Protein AF-0000000087538680 (afdb_homodimer)

Sequence (334 aa):
MADNNIIFIGMPAVGKSTVGVVIAKRLGYRFVDTDILIQESEGKLLKDIIADVGPDGFLKVEDRVNAQVKAERTVISPGGSVVYCENAMKHYKEIGKVVYLQASFETINSRLKNAKGRGVVLRDGQTLKALYDERVKLFEKYADITVCEDNQKLEDTIESVLDALGEMADNNIIFIGMPAVGKSTVGVVIAKRLGYRFVDTDILIQESEGKLLKDIIADVGPDGFLKVEDRVNAQVKAERTVISPGGSVVYCENAMKHYKEIGKVVYLQASFETINSRLKNAKGRGVVLRDGQTLKALYDERVKLFEKYADITVCEDNQKLEDTIESVLDALGE

Organism: NCBI:txid88431

InterPro domains:
  IPR000623 Shikimate kinase/Threonine synthase-like 1 [MF_00109] (3-166)
  IPR000623 Shikimate kinase/Threonine synthase-like 1 [cd00464] (5-156)
  IPR027417 P-loop containing nucleoside triphosphate hydrolase [G3DSA:3.40.50.300] (1-165)
  IPR027417 P-loop containing nucleoside triphosphate hydrolase [SSF52540] (5-162)
  IPR031322 Shikimate kinase/gluconokinase [PF01202] (13-165)

pLDDT: mean 92.27, std 11.07, range [34.44, 98.88]

Foldseek 3Di:
DLAQEEEEEEAPQLQLVPLQVVLCVVQVAAEDEVQVVLCVVVVHHLVVQCVVQNPVSSLVSLLVRLLPDDGHRYYYYYANCPLVRPSNLVSDVRRHAYEYADEDPVVSVVRVVVVPDPSDDDDVPDDPVNVNVVSVVSSVVSHPHYFYCPPHDSVRSSVVVCVRVVD/DLAQEEEEEEAPQLQLVPLQVVLCVVQVAAEEEVQVVLCVVVVHHLVVQCVVQNPVSSLVSLLVRLLPDDGHRYYYYYQNCPLVRPSNLVSDVRRHAYEYADEDPVVSVVRVVVVPDCSDDDDVPDDPVNVNVVSVVSSVVSHPHYFYCPPHDSVRSSVVVCVRVVD

Nearest PDB structures (foldseek):
  1shk-assembly2_B  TM=9.000E-01  e=4.820E-12  Dickeya chrysanthemi
  1shk-assembly1_A  TM=8.988E-01  e=1.159E-11  Dickeya chrysanthemi
  1u8a-assembly1_A  TM=8.433E-01  e=7.957E-12  Mycobacterium tuberculosis
  1e6c-assembly2_B  TM=8.130E-01  e=4.820E-12  Dickeya chrysanthemi
  2iyr-assembly2_B  TM=8.793E-01  e=2.832E-10  Mycobacterium tuberculosis H37Rv

Structure (mmCIF, N/CA/C/O backbone):
data_AF-0000000087538680-model_v1
#
loop_
_entity.id
_entity.type
_entity.pdbx_description
1 polymer 'Shikimate kinase'
#
loop_
_atom_site.group_PDB
_atom_site.id
_atom_site.type_symbol
_atom_site.label_atom_id
_atom_site.label_alt_id
_atom_site.label_comp_id
_atom_site.label_asym_id
_atom_site.label_entity_id
_atom_site.label_seq_id
_atom_site.pdbx_PDB_ins_code
_atom_site.Cartn_x
_atom_site.Cartn_y
_atom_site.Cartn_z
_atom_site.occupancy
_atom_site.B_iso_or_equiv
_atom_site.auth_seq_id
_atom_site.auth_comp_id
_atom_site.auth_asym_id
_atom_site.auth_atom_id
_atom_site.pdbx_PDB_model_num
ATOM 1 N N . MET A 1 1 ? -21.375 13.727 -8.688 1 34.44 1 MET A N 1
ATOM 2 C CA . MET A 1 1 ? -21.141 13.062 -7.406 1 34.44 1 MET A CA 1
ATOM 3 C C . MET A 1 1 ? -19.688 13.18 -6.988 1 34.44 1 MET A C 1
ATOM 5 O O . MET A 1 1 ? -18.844 12.375 -7.398 1 34.44 1 MET A O 1
ATOM 9 N N . ALA A 1 2 ? -19.078 14.438 -6.977 1 47.81 2 ALA A N 1
ATOM 10 C CA . ALA A 1 2 ? -17.875 15.219 -6.699 1 47.81 2 ALA A CA 1
ATOM 11 C C . ALA A 1 2 ? -17.078 14.602 -5.555 1 47.81 2 ALA A C 1
ATOM 13 O O . ALA A 1 2 ? -15.883 14.883 -5.402 1 47.81 2 ALA A O 1
ATOM 14 N N . ASP A 1 3 ? -17.547 13.633 -4.766 1 66.25 3 ASP A N 1
ATOM 15 C CA . ASP A 1 3 ? -17.188 13.117 -3.447 1 66.25 3 ASP A CA 1
ATOM 16 C C . ASP A 1 3 ? -16.969 11.602 -3.49 1 66.25 3 ASP A C 1
ATOM 18 O O . ASP A 1 3 ? -17.484 10.867 -2.641 1 66.25 3 ASP A O 1
ATOM 22 N N . ASN A 1 4 ? -16.141 11.305 -4.414 1 91.44 4 ASN A N 1
ATOM 23 C CA . ASN A 1 4 ? -16.125 9.852 -4.52 1 91.44 4 ASN A CA 1
ATOM 24 C C . ASN A 1 4 ? -14.734 9.289 -4.238 1 91.44 4 ASN A C 1
ATOM 26 O O . ASN A 1 4 ? -14.383 8.211 -4.734 1 91.44 4 ASN A O 1
ATOM 30 N N . ASN A 1 5 ? -13.93 10.219 -3.584 1 98.44 5 ASN A N 1
ATOM 31 C CA . ASN A 1 5 ? -12.617 9.727 -3.174 1 98.44 5 ASN A CA 1
ATOM 32 C C . ASN A 1 5 ? -12.523 9.57 -1.659 1 98.44 5 ASN A C 1
ATOM 34 O O . ASN A 1 5 ? -13.336 10.133 -0.922 1 98.44 5 ASN A O 1
ATOM 38 N N . ILE A 1 6 ? -11.602 8.758 -1.269 1 98.38 6 ILE A N 1
ATOM 39 C CA . ILE A 1 6 ? -11.305 8.555 0.144 1 98.38 6 ILE A CA 1
ATOM 40 C C . ILE A 1 6 ? -9.867 8.992 0.431 1 98.38 6 ILE A C 1
ATOM 42 O O . ILE A 1 6 ? -8.922 8.484 -0.176 1 98.38 6 ILE A O 1
ATOM 46 N N . ILE A 1 7 ? -9.703 9.961 1.277 1 98.69 7 ILE A N 1
ATOM 47 C CA . ILE A 1 7 ? -8.383 10.469 1.618 1 98.69 7 ILE A CA 1
ATOM 48 C C . ILE A 1 7 ? -8.023 10.07 3.049 1 98.69 7 ILE A C 1
ATOM 50 O O . ILE A 1 7 ? -8.734 10.422 3.994 1 98.69 7 ILE A O 1
ATOM 54 N N . PHE A 1 8 ? -6.953 9.367 3.188 1 98.62 8 PHE A N 1
ATOM 55 C CA . PHE A 1 8 ? -6.508 8.992 4.523 1 98.62 8 PHE A CA 1
ATOM 56 C C . PHE A 1 8 ? -5.516 10.008 5.07 1 98.62 8 PHE A C 1
ATOM 58 O O . PHE A 1 8 ? -4.621 10.461 4.352 1 98.62 8 PHE A O 1
ATOM 65 N N . ILE A 1 9 ? -5.719 10.406 6.281 1 98.75 9 ILE A N 1
ATOM 66 C CA . ILE A 1 9 ? -4.727 11.18 7.016 1 98.75 9 ILE A CA 1
ATOM 67 C C . ILE A 1 9 ? -4.395 10.484 8.336 1 98.75 9 ILE A C 1
ATOM 69 O O . ILE A 1 9 ? -5.18 9.672 8.82 1 98.75 9 ILE A O 1
ATOM 73 N N . GLY A 1 10 ? -3.244 10.719 8.867 1 98 10 GLY A N 1
ATOM 74 C CA . GLY A 1 10 ? -2.738 10.109 10.086 1 98 10 GLY A CA 1
ATOM 75 C C . GLY A 1 10 ? -1.224 10.102 10.172 1 98 10 GLY A C 1
ATOM 76 O O . GLY A 1 10 ? -0.542 10.414 9.188 1 98 10 GLY A O 1
ATOM 77 N N . MET A 1 11 ? -0.763 9.719 11.336 1 95.94 11 MET A N 1
ATOM 78 C CA . MET A 1 11 ? 0.673 9.703 11.602 1 95.94 11 MET A CA 1
ATOM 79 C C . MET A 1 11 ? 1.385 8.719 10.68 1 95.94 11 MET A C 1
ATOM 81 O O . MET A 1 11 ? 0.799 7.715 10.273 1 95.94 11 MET A O 1
ATOM 85 N N . PRO A 1 12 ? 2.697 9.047 10.367 1 91.38 12 PRO A N 1
ATOM 86 C CA . PRO A 1 12 ? 3.49 7.973 9.766 1 91.38 12 PRO A CA 1
ATOM 87 C C . PRO A 1 12 ? 3.439 6.676 10.562 1 91.38 12 PRO A C 1
ATOM 89 O O . PRO A 1 12 ? 3.428 6.707 11.797 1 91.38 12 PRO A O 1
ATOM 92 N N . ALA A 1 13 ? 3.283 5.539 9.883 1 87.75 13 ALA A N 1
ATOM 93 C CA . ALA A 1 13 ? 3.332 4.207 10.477 1 87.75 13 ALA A CA 1
ATOM 94 C C . ALA A 1 13 ? 1.979 3.814 11.062 1 87.75 13 ALA A C 1
ATOM 96 O O . ALA A 1 13 ? 1.84 2.744 11.656 1 87.75 13 ALA A O 1
ATOM 97 N N . VAL A 1 14 ? 0.949 4.641 10.852 1 90.75 14 VAL A N 1
ATOM 98 C CA . VAL A 1 14 ? -0.357 4.297 11.406 1 90.75 14 VAL A CA 1
ATOM 99 C C . VAL A 1 14 ? -1.014 3.217 10.547 1 90.75 14 VAL A C 1
ATOM 101 O O . VAL A 1 14 ? -1.957 2.555 10.992 1 90.75 14 VAL A O 1
ATOM 104 N N . GLY A 1 15 ? -0.609 3.084 9.227 1 87.75 15 GLY A N 1
ATOM 105 C CA . GLY A 1 15 ? -1.148 2.02 8.398 1 87.75 15 GLY A CA 1
ATOM 106 C C . GLY A 1 15 ? -1.915 2.535 7.195 1 87.75 15 GLY A C 1
ATOM 107 O O . GLY A 1 15 ? -2.75 1.824 6.633 1 87.75 15 GLY A O 1
ATOM 108 N N . LYS A 1 16 ? -1.661 3.768 6.707 1 91.19 16 LYS A N 1
ATOM 109 C CA . LYS A 1 16 ? -2.406 4.379 5.609 1 91.19 16 LYS A CA 1
ATOM 110 C C . LYS A 1 16 ? -2.246 3.576 4.324 1 91.19 16 LYS A C 1
ATOM 112 O O . LYS A 1 16 ? -3.223 3.344 3.607 1 91.19 16 LYS A O 1
ATOM 117 N N . SER A 1 17 ? -0.966 3.145 4.016 1 89 17 SER A N 1
ATOM 118 C CA . SER A 1 17 ? -0.727 2.434 2.764 1 89 17 SER A CA 1
ATOM 119 C C . SER A 1 17 ? -1.411 1.07 2.762 1 89 17 SER A C 1
ATOM 121 O O . SER A 1 17 ? -2.074 0.703 1.79 1 89 17 SER A O 1
ATOM 123 N N . THR A 1 18 ? -1.288 0.32 3.857 1 86.94 18 THR A N 1
ATOM 124 C CA . THR A 1 18 ? -1.895 -1.004 3.938 1 86.94 18 THR A CA 1
ATOM 125 C C . THR A 1 18 ? -3.418 -0.905 3.9 1 86.94 18 THR A C 1
ATOM 127 O O . THR A 1 18 ? -4.062 -1.517 3.047 1 86.94 18 THR A O 1
ATOM 130 N N . VAL A 1 19 ? -3.959 -0.116 4.801 1 93.19 19 VAL A N 1
ATOM 131 C CA . VAL A 1 19 ? -5.406 0.06 4.867 1 93.19 19 VAL A CA 1
ATOM 132 C C . VAL A 1 19 ? -5.914 0.631 3.543 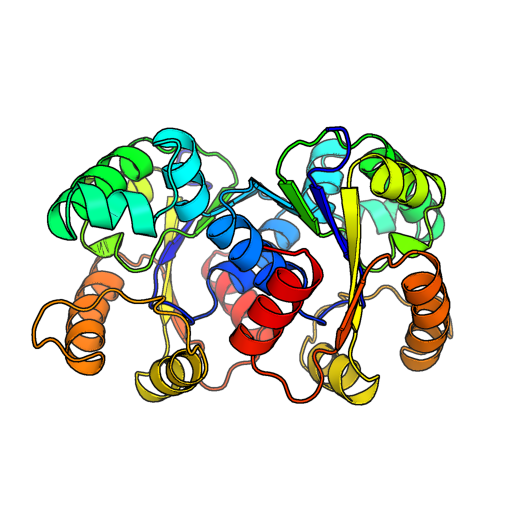1 93.19 19 VAL A C 1
ATOM 134 O O . VAL A 1 19 ? -6.938 0.183 3.02 1 93.19 19 VAL A O 1
ATOM 137 N N . GLY A 1 20 ? -5.168 1.565 3 1 95.56 20 GLY A N 1
ATOM 138 C CA . GLY A 1 20 ? -5.566 2.211 1.76 1 95.56 20 GLY A CA 1
ATOM 139 C C . GLY A 1 20 ? -5.664 1.249 0.591 1 95.56 20 GLY A C 1
ATOM 140 O O . GLY A 1 20 ? -6.652 1.255 -0.145 1 95.56 20 GLY A O 1
ATOM 141 N N . VAL A 1 21 ? -4.695 0.429 0.404 1 94 21 VAL A N 1
ATOM 142 C CA . VAL A 1 21 ? -4.668 -0.517 -0.707 1 94 21 VAL A CA 1
ATOM 143 C C . VAL A 1 21 ? -5.805 -1.525 -0.554 1 94 21 VAL A C 1
ATOM 145 O O . VAL A 1 21 ? -6.516 -1.821 -1.519 1 94 21 VAL A O 1
ATOM 148 N N . VAL A 1 22 ? -6.023 -2.016 0.635 1 92.44 22 VAL A N 1
ATOM 149 C CA . VAL A 1 22 ? -7.051 -3.025 0.874 1 92.44 22 VAL A CA 1
ATOM 150 C C . VAL A 1 22 ? -8.43 -2.42 0.648 1 92.44 22 VAL A C 1
ATOM 152 O O . VAL A 1 22 ? -9.289 -3.037 0.012 1 92.44 22 VAL A O 1
ATOM 155 N N . ILE A 1 23 ? -8.633 -1.207 1.106 1 95.5 23 ILE A N 1
ATOM 156 C CA . ILE A 1 23 ? -9.914 -0.535 0.918 1 95.5 23 ILE A CA 1
ATOM 157 C C . ILE A 1 23 ? -10.156 -0.293 -0.57 1 95.5 23 ILE A C 1
ATOM 159 O O . ILE A 1 23 ? -11.266 -0.492 -1.064 1 95.5 23 ILE A O 1
ATOM 163 N N . ALA A 1 24 ? -9.148 0.181 -1.284 1 96.25 24 ALA A N 1
ATOM 164 C CA . ALA A 1 24 ? -9.266 0.384 -2.727 1 96.25 24 ALA A CA 1
ATOM 165 C C . ALA A 1 24 ? -9.727 -0.894 -3.424 1 96.25 24 ALA A C 1
ATOM 167 O O . ALA A 1 24 ? -10.633 -0.862 -4.258 1 96.25 24 ALA A O 1
ATOM 168 N N . LYS A 1 25 ? -9.195 -1.999 -3.053 1 93.12 25 LYS A N 1
ATOM 169 C CA . LYS A 1 25 ? -9.555 -3.289 -3.635 1 93.12 25 LYS A CA 1
ATOM 170 C C . LYS A 1 25 ? -11 -3.658 -3.312 1 93.12 25 LYS A C 1
ATOM 172 O O . LYS A 1 25 ? -11.75 -4.078 -4.195 1 93.12 25 LYS A O 1
ATOM 177 N N . ARG A 1 26 ? -11.32 -3.477 -2.102 1 92.56 26 ARG A N 1
ATO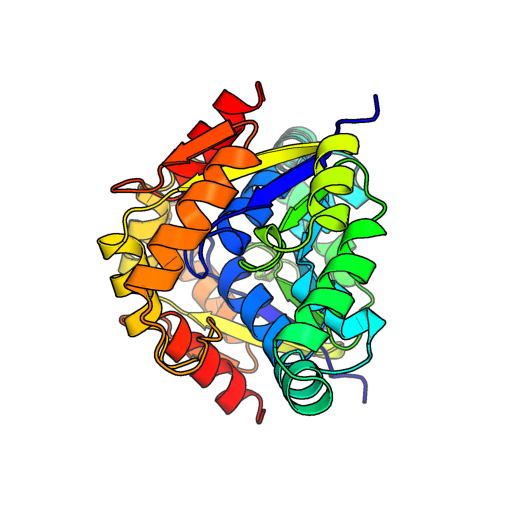M 178 C CA . ARG A 1 26 ? -12.648 -3.855 -1.645 1 92.56 26 ARG A CA 1
ATOM 179 C C . ARG A 1 26 ? -13.727 -3.047 -2.361 1 92.56 26 ARG A C 1
ATOM 181 O O . ARG A 1 26 ? -14.828 -3.543 -2.594 1 92.56 26 ARG A O 1
ATOM 188 N N . LEU A 1 27 ? -13.391 -1.849 -2.705 1 95.38 27 LEU A N 1
ATOM 189 C CA . LEU A 1 27 ? -14.383 -0.946 -3.271 1 95.38 27 LEU A CA 1
ATOM 190 C C . LEU A 1 27 ? -14.266 -0.887 -4.789 1 95.38 27 LEU A C 1
ATOM 192 O O . LEU A 1 27 ? -15.109 -0.285 -5.461 1 95.38 27 LEU A O 1
ATOM 196 N N . GLY A 1 28 ? -13.203 -1.486 -5.277 1 94.5 28 GLY A N 1
ATOM 197 C CA . GLY A 1 28 ? -12.922 -1.34 -6.695 1 94.5 28 GLY A CA 1
ATOM 198 C C . GLY A 1 28 ? -12.422 0.042 -7.066 1 94.5 28 GLY A C 1
ATOM 199 O O . GLY A 1 28 ? -12.766 0.574 -8.125 1 94.5 28 GLY A O 1
ATOM 200 N N . TYR A 1 29 ? -11.734 0.714 -6.172 1 96.88 29 TYR A N 1
ATOM 201 C CA . TYR A 1 29 ? -11.148 2.033 -6.371 1 96.88 29 TYR A CA 1
ATOM 202 C C . TYR A 1 29 ? -9.695 1.921 -6.812 1 96.88 29 TYR A C 1
ATOM 204 O O . TYR A 1 29 ? -9.086 0.855 -6.691 1 96.88 29 TYR A O 1
ATOM 212 N N . ARG A 1 30 ? -9.195 2.965 -7.344 1 96.19 30 ARG A N 1
ATOM 213 C CA . ARG A 1 30 ? -7.758 3.109 -7.531 1 96.19 30 ARG A CA 1
ATOM 214 C C . ARG A 1 30 ? -7.074 3.508 -6.227 1 96.19 30 ARG A C 1
ATOM 216 O O . ARG A 1 30 ? -7.742 3.852 -5.25 1 96.19 30 ARG A O 1
ATOM 223 N N . PHE A 1 31 ? -5.738 3.336 -6.184 1 97.19 31 PHE A N 1
ATOM 224 C CA . PHE A 1 31 ? -4.949 3.736 -5.023 1 97.19 31 PHE A CA 1
ATOM 225 C C . PHE A 1 31 ? -3.809 4.66 -5.438 1 97.19 31 PHE A C 1
ATOM 227 O O . PHE A 1 31 ? -3.092 4.375 -6.398 1 97.19 31 PHE A O 1
ATOM 234 N N . VAL A 1 32 ? -3.658 5.766 -4.66 1 96.69 32 VAL A N 1
ATOM 235 C CA . VAL A 1 32 ? -2.578 6.707 -4.938 1 96.69 32 VAL A CA 1
ATOM 236 C C . VAL A 1 32 ? -1.859 7.062 -3.637 1 96.69 32 VAL A C 1
ATOM 238 O O . VAL A 1 32 ? -2.492 7.48 -2.664 1 96.69 32 VAL A O 1
ATOM 241 N N . ASP A 1 33 ? -0.596 6.82 -3.613 1 97.06 33 ASP A N 1
ATOM 242 C CA . ASP A 1 33 ? 0.284 7.395 -2.602 1 97.06 33 ASP A CA 1
ATOM 243 C C . ASP A 1 33 ? 0.875 8.719 -3.074 1 97.06 33 ASP A C 1
ATOM 245 O O . ASP A 1 33 ? 1.634 8.758 -4.043 1 97.06 33 ASP A O 1
ATOM 249 N N . THR A 1 34 ? 0.653 9.766 -2.383 1 97.44 34 THR A N 1
ATOM 250 C CA . THR A 1 34 ? 1.009 11.062 -2.951 1 97.44 34 THR A CA 1
ATOM 251 C C . THR A 1 34 ? 2.498 11.344 -2.768 1 97.44 34 THR A C 1
ATOM 253 O O . THR A 1 34 ? 3.049 12.234 -3.412 1 97.44 34 THR A O 1
ATOM 256 N N . ASP A 1 35 ? 3.199 10.625 -1.805 1 96.56 35 ASP A N 1
ATOM 257 C CA . ASP A 1 35 ? 4.656 10.742 -1.784 1 96.56 35 ASP A CA 1
ATOM 258 C C . ASP A 1 35 ? 5.258 10.328 -3.127 1 96.56 35 ASP A C 1
ATOM 260 O O . ASP A 1 35 ? 6.199 10.961 -3.609 1 96.56 35 ASP A O 1
ATOM 264 N N . ILE A 1 36 ? 4.676 9.305 -3.711 1 95.62 36 ILE A N 1
ATOM 265 C CA . ILE A 1 36 ? 5.121 8.844 -5.02 1 95.62 36 ILE A CA 1
ATOM 266 C C . ILE A 1 36 ? 4.773 9.883 -6.082 1 95.62 36 ILE A C 1
ATOM 268 O O . ILE A 1 36 ? 5.586 10.18 -6.965 1 95.62 36 ILE A O 1
ATOM 272 N N . LEU A 1 37 ? 3.594 10.461 -5.973 1 96.69 37 LEU A N 1
ATOM 273 C CA . LEU A 1 37 ? 3.168 11.492 -6.914 1 96.69 37 LEU A CA 1
ATOM 274 C C . LEU A 1 37 ? 4.102 12.703 -6.855 1 96.69 37 LEU A C 1
ATOM 276 O O . LEU A 1 37 ? 4.461 13.258 -7.895 1 96.69 37 LEU A O 1
ATOM 280 N N . ILE A 1 38 ? 4.48 13.07 -5.672 1 97.94 38 ILE A N 1
ATOM 281 C CA . ILE A 1 38 ? 5.379 14.203 -5.48 1 97.94 38 ILE A CA 1
ATOM 282 C C . ILE A 1 38 ? 6.727 13.906 -6.133 1 97.94 38 ILE A C 1
ATOM 284 O O . ILE A 1 38 ? 7.277 14.742 -6.848 1 97.94 38 ILE A O 1
ATOM 288 N N . GLN A 1 39 ? 7.223 12.75 -5.926 1 97.31 39 GLN A N 1
ATOM 289 C CA . GLN A 1 39 ? 8.508 12.359 -6.5 1 97.31 39 GLN A CA 1
ATOM 290 C C . GLN A 1 39 ? 8.445 12.336 -8.023 1 97.31 39 GLN A C 1
ATOM 292 O O . GLN A 1 39 ? 9.383 12.781 -8.695 1 97.31 39 GLN A O 1
ATOM 297 N N . GLU A 1 40 ? 7.355 11.867 -8.531 1 95.56 40 GLU A N 1
ATOM 298 C CA . GLU A 1 40 ? 7.156 11.867 -9.977 1 95.56 40 GLU A CA 1
ATOM 299 C C . GLU A 1 40 ? 7.105 13.297 -10.523 1 95.56 40 GLU A C 1
ATOM 301 O O . GLU A 1 40 ? 7.723 13.586 -11.555 1 95.56 40 GLU A O 1
ATOM 306 N N . SER A 1 41 ? 6.414 14.117 -9.844 1 96.25 41 SER A N 1
ATOM 307 C CA . SER A 1 41 ? 6.227 15.5 -10.273 1 96.25 41 SER A CA 1
ATOM 308 C C . SER A 1 41 ? 7.543 16.266 -10.234 1 96.25 41 SER A C 1
ATOM 310 O O . SER A 1 41 ? 7.832 17.047 -11.141 1 96.25 41 SER A O 1
ATOM 312 N N . GLU A 1 42 ? 8.312 16.031 -9.188 1 97.06 42 GLU A N 1
ATOM 313 C CA . GLU A 1 42 ? 9.539 16.797 -8.977 1 97.06 42 GLU A CA 1
ATOM 314 C C . GLU A 1 42 ? 10.734 16.125 -9.641 1 97.06 42 GLU A C 1
ATOM 316 O O . GLU A 1 42 ? 11.781 16.734 -9.812 1 97.06 42 GLU A O 1
ATOM 321 N N . GLY A 1 43 ? 10.594 14.836 -9.992 1 96.75 43 GLY A N 1
ATOM 322 C CA . GLY A 1 43 ? 11.688 14.078 -10.578 1 96.75 43 GLY A CA 1
ATOM 323 C C . GLY A 1 43 ? 12.812 13.812 -9.594 1 96.75 43 GLY A C 1
ATOM 324 O O . GLY A 1 43 ? 13.977 13.719 -9.992 1 96.75 43 GLY A O 1
ATOM 325 N N . LYS A 1 44 ? 12.516 13.836 -8.305 1 96.94 44 LYS A N 1
ATOM 326 C CA . LYS A 1 44 ? 13.484 13.633 -7.23 1 96.94 44 LYS A CA 1
ATOM 327 C C . LYS A 1 44 ? 12.875 12.82 -6.094 1 96.94 44 LYS A C 1
ATOM 329 O O . LYS A 1 44 ? 11.656 12.812 -5.91 1 96.94 44 LYS A O 1
ATOM 334 N N . LEU A 1 45 ? 13.75 12.188 -5.348 1 96 45 LEU A N 1
ATOM 335 C CA . LEU A 1 45 ? 13.312 11.523 -4.121 1 96 45 LEU A CA 1
ATOM 336 C C . LEU A 1 45 ? 12.945 12.555 -3.053 1 96 45 LEU A C 1
ATOM 338 O O . LEU A 1 45 ? 13.461 13.672 -3.059 1 96 45 LEU A O 1
ATOM 342 N N . LEU A 1 46 ? 12.078 12.117 -2.129 1 94.44 46 LEU A N 1
ATOM 343 C CA . LEU A 1 46 ? 11.641 13.023 -1.076 1 94.44 46 LEU A CA 1
ATOM 344 C C . LEU A 1 46 ? 12.828 13.578 -0.303 1 94.44 46 LEU A C 1
ATOM 346 O O . LEU A 1 46 ? 12.898 14.781 -0.032 1 94.44 46 LEU A O 1
ATOM 350 N N . LYS A 1 47 ? 13.758 12.727 0.053 1 92.31 47 LYS A N 1
ATOM 351 C CA . LYS A 1 47 ? 14.93 13.156 0.812 1 92.31 47 LYS A CA 1
ATOM 352 C C . LYS A 1 47 ? 15.719 14.211 0.05 1 92.31 47 LYS A C 1
ATOM 354 O O . LYS A 1 47 ? 16.25 15.148 0.649 1 92.31 47 LYS A O 1
ATOM 359 N N . ASP A 1 48 ? 15.773 14.062 -1.252 1 96.5 48 ASP A N 1
ATOM 360 C CA . ASP A 1 48 ? 16.516 15.016 -2.08 1 96.5 48 ASP A CA 1
ATOM 361 C C . ASP A 1 48 ? 15.75 16.328 -2.211 1 96.5 48 ASP A C 1
ATOM 363 O O . ASP A 1 48 ? 16.359 17.406 -2.223 1 96.5 48 ASP A O 1
ATOM 367 N N . ILE A 1 49 ? 14.438 16.219 -2.307 1 96.25 49 ILE A N 1
ATOM 368 C CA . ILE A 1 49 ? 13.609 17.422 -2.354 1 96.25 49 ILE A CA 1
ATOM 369 C C . ILE A 1 49 ? 13.789 18.219 -1.065 1 96.25 49 ILE A C 1
ATOM 371 O O . ILE A 1 49 ? 14.031 19.438 -1.107 1 96.25 49 ILE A O 1
ATOM 375 N N . ILE A 1 50 ? 13.773 17.562 0.057 1 93.94 50 ILE A N 1
ATOM 376 C CA . ILE A 1 50 ? 13.891 18.234 1.354 1 93.94 50 ILE A CA 1
ATOM 377 C C . ILE A 1 50 ? 15.297 18.812 1.514 1 93.94 50 ILE A C 1
ATOM 379 O O . ILE A 1 50 ? 15.461 19.906 2.047 1 93.94 50 ILE A O 1
ATOM 383 N N . ALA A 1 51 ? 16.266 18.062 1.065 1 94.56 51 ALA A N 1
ATOM 384 C CA . ALA A 1 51 ? 17.641 18.547 1.119 1 94.56 51 ALA A CA 1
ATOM 385 C C . ALA A 1 51 ? 17.797 19.844 0.312 1 94.56 51 ALA A C 1
ATOM 387 O O . ALA A 1 51 ? 18.531 20.75 0.717 1 94.56 51 ALA A O 1
ATOM 388 N N . ASP A 1 52 ? 17.078 19.922 -0.776 1 96.69 52 ASP A N 1
ATOM 389 C CA . ASP A 1 52 ? 17.203 21.047 -1.703 1 96.69 52 ASP A CA 1
ATOM 390 C C . ASP A 1 52 ? 16.469 22.281 -1.18 1 96.69 52 ASP A C 1
ATOM 392 O O . ASP A 1 52 ? 17 23.391 -1.252 1 96.69 52 ASP A O 1
ATOM 396 N N . VAL A 1 53 ? 15.273 22.109 -0.553 1 96.44 53 VAL A N 1
ATOM 397 C CA . VAL A 1 53 ? 14.43 23.281 -0.311 1 96.44 53 VAL A CA 1
ATOM 398 C C . VAL A 1 53 ? 14.109 23.391 1.179 1 96.44 53 VAL A C 1
ATOM 400 O O . VAL A 1 53 ? 13.461 24.344 1.613 1 96.44 53 VAL A O 1
ATOM 403 N N . GLY A 1 54 ? 14.547 22.453 1.948 1 93.31 54 GLY A N 1
ATOM 404 C CA . GLY A 1 54 ? 14.273 22.438 3.377 1 93.31 54 GLY A CA 1
ATOM 405 C C . GLY A 1 54 ? 12.867 21.969 3.713 1 93.31 54 GLY A C 1
ATOM 406 O O . GLY A 1 54 ? 12.039 21.781 2.818 1 93.31 54 GLY A O 1
ATOM 407 N N . PRO A 1 55 ? 12.562 21.828 5.035 1 92.5 55 PRO A N 1
ATOM 408 C CA . PRO A 1 55 ? 11.258 21.344 5.477 1 92.5 55 PRO A CA 1
ATOM 409 C C . PRO A 1 55 ? 10.117 22.266 5.062 1 92.5 55 PRO A C 1
ATOM 411 O O . PRO A 1 55 ? 9.062 21.797 4.617 1 92.5 55 PRO A O 1
ATOM 414 N N . ASP A 1 56 ? 10.344 23.547 5.203 1 94 56 ASP A N 1
ATOM 415 C CA . ASP A 1 56 ? 9.305 24.5 4.836 1 94 56 ASP A CA 1
ATOM 416 C C . ASP A 1 56 ? 9.07 24.5 3.326 1 94 56 ASP A C 1
ATOM 418 O O . ASP A 1 56 ? 7.938 24.609 2.867 1 94 56 ASP A O 1
ATOM 422 N N . GLY A 1 57 ? 10.164 24.453 2.6 1 96.81 57 GLY A N 1
ATOM 423 C CA . GLY A 1 57 ? 10.055 24.344 1.154 1 96.81 57 GLY A CA 1
ATOM 424 C C . GLY A 1 57 ? 9.328 23.078 0.709 1 96.81 57 GLY A C 1
ATOM 425 O O . GLY A 1 57 ? 8.539 23.109 -0.24 1 96.81 57 GLY A O 1
ATOM 426 N N . PHE A 1 58 ? 9.562 22.062 1.375 1 96.88 58 PHE A N 1
ATOM 427 C CA . PHE A 1 58 ? 8.883 20.812 1.062 1 96.88 58 PHE A CA 1
ATOM 428 C C . PHE A 1 58 ? 7.379 20.953 1.248 1 96.88 58 PHE A C 1
ATOM 430 O O . PHE A 1 58 ? 6.598 20.438 0.447 1 96.88 58 PHE A O 1
ATOM 437 N N . LEU A 1 59 ? 6.977 21.625 2.293 1 97.56 59 LEU A N 1
ATOM 438 C CA . LEU A 1 59 ? 5.551 21.828 2.537 1 97.56 59 LEU A CA 1
ATOM 439 C C . LEU A 1 59 ? 4.898 22.578 1.382 1 97.56 59 LEU A C 1
ATOM 441 O O . LEU A 1 59 ? 3.738 22.312 1.045 1 97.56 59 LEU A O 1
ATOM 445 N N . LYS A 1 60 ? 5.605 23.453 0.799 1 98.31 60 LYS A N 1
ATOM 446 C CA . LYS A 1 60 ? 5.082 24.188 -0.354 1 98.31 60 LYS A CA 1
ATOM 447 C C . LYS A 1 60 ? 4.891 23.25 -1.55 1 98.31 60 LYS A C 1
ATOM 449 O O . LYS A 1 60 ? 3.877 23.328 -2.244 1 98.31 60 LYS A O 1
ATOM 454 N N . VAL A 1 61 ? 5.867 22.391 -1.761 1 98.12 61 VAL A N 1
ATOM 455 C CA . VAL A 1 61 ? 5.785 21.406 -2.84 1 98.12 61 VAL A CA 1
ATOM 456 C C . VAL A 1 61 ? 4.633 20.438 -2.576 1 98.12 61 VAL A C 1
ATOM 458 O O . VAL A 1 61 ? 3.816 20.188 -3.463 1 98.12 61 VAL A O 1
ATOM 461 N N . GLU A 1 62 ? 4.559 19.938 -1.346 1 98.31 62 GLU A N 1
ATOM 462 C CA . GLU A 1 62 ? 3.512 19.016 -0.938 1 98.31 62 GLU A CA 1
ATOM 463 C C . GLU A 1 62 ? 2.127 19.625 -1.105 1 98.31 62 GLU A C 1
ATOM 465 O O . GLU A 1 62 ? 1.209 18.984 -1.614 1 98.31 62 GLU A O 1
ATOM 470 N N . ASP A 1 63 ? 2.025 20.891 -0.706 1 98.75 63 ASP A N 1
ATOM 471 C CA . ASP A 1 63 ? 0.756 21.594 -0.839 1 98.75 63 ASP A CA 1
ATOM 472 C C . ASP A 1 63 ? 0.363 21.75 -2.307 1 98.75 63 ASP A C 1
ATOM 474 O O . ASP A 1 63 ? -0.772 21.438 -2.684 1 98.75 63 ASP A O 1
ATOM 478 N N . ARG A 1 64 ? 1.281 22.094 -3.113 1 98.69 64 ARG A N 1
ATOM 479 C CA . ARG A 1 64 ? 1.032 22.312 -4.535 1 98.69 64 ARG A CA 1
ATOM 480 C C . ARG A 1 64 ? 0.593 21.031 -5.223 1 98.69 64 ARG A C 1
ATOM 482 O O . ARG A 1 64 ? -0.443 21 -5.887 1 98.69 64 ARG A O 1
ATOM 489 N N . VAL A 1 65 ? 1.341 19.984 -5.059 1 98.56 65 VAL A N 1
ATOM 490 C CA . VAL A 1 65 ? 1.08 18.734 -5.762 1 98.56 65 VAL A CA 1
ATOM 491 C C . VAL A 1 65 ? -0.24 18.125 -5.277 1 98.56 65 VAL A C 1
ATOM 493 O O . VAL A 1 65 ? -1.086 17.75 -6.09 1 98.56 65 VAL A O 1
ATOM 496 N N . ASN A 1 66 ? -0.475 18.109 -3.982 1 98.75 66 ASN A N 1
ATOM 497 C CA . ASN A 1 66 ? -1.691 17.516 -3.428 1 98.75 66 ASN A CA 1
ATOM 498 C C . ASN A 1 66 ? -2.926 18.344 -3.791 1 98.75 66 ASN A C 1
ATOM 500 O O . ASN A 1 66 ? -4 17.781 -4.023 1 98.75 66 ASN A O 1
ATOM 504 N N . ALA A 1 67 ? -2.77 19.656 -3.883 1 98.75 67 ALA A N 1
ATOM 505 C CA . ALA A 1 67 ? -3.895 20.531 -4.199 1 98.75 67 ALA A CA 1
ATOM 506 C C . ALA A 1 67 ? -4.328 20.359 -5.652 1 98.75 67 ALA A C 1
ATOM 508 O O . ALA A 1 67 ? -5.414 20.812 -6.039 1 98.75 67 ALA A O 1
ATOM 509 N N . GLN A 1 68 ? -3.529 19.688 -6.41 1 98 68 GLN A N 1
ATOM 510 C CA . GLN A 1 68 ? -3.805 19.562 -7.836 1 98 68 GLN A CA 1
ATOM 511 C C . GLN A 1 68 ? -4.215 18.141 -8.203 1 98 68 GLN A C 1
ATOM 513 O O . GLN A 1 68 ? -4.434 17.828 -9.375 1 98 68 GLN A O 1
ATOM 518 N N . VAL A 1 69 ? -4.332 17.312 -7.219 1 97.69 69 VAL A N 1
ATOM 519 C CA . VAL A 1 69 ? -4.668 15.922 -7.484 1 97.69 69 VAL A CA 1
ATOM 520 C C . VAL A 1 69 ? -6.055 15.836 -8.117 1 97.69 69 VAL A C 1
ATOM 522 O O . VAL A 1 69 ? -7.027 16.375 -7.574 1 97.69 69 VAL A O 1
ATOM 525 N N . LYS A 1 70 ? -6.109 15.281 -9.281 1 96.88 70 LYS A N 1
ATOM 526 C CA . LYS A 1 70 ? -7.375 14.922 -9.914 1 96.88 70 LYS A CA 1
ATOM 527 C C . LYS A 1 70 ? -7.633 13.422 -9.805 1 96.88 70 LYS A C 1
ATOM 529 O O . LYS A 1 70 ? -6.824 12.609 -10.258 1 96.88 70 LYS A O 1
ATOM 534 N N . ALA A 1 71 ? -8.727 13.109 -9.141 1 96.44 71 ALA A N 1
ATOM 535 C CA . ALA A 1 71 ? -9 11.695 -8.898 1 96.44 71 ALA A CA 1
ATOM 536 C C . ALA A 1 71 ? -10.5 11.43 -8.812 1 96.44 71 ALA A C 1
ATOM 538 O O . ALA A 1 71 ? -11.273 12.32 -8.445 1 96.44 71 ALA A O 1
ATOM 539 N N . GLU A 1 72 ? -10.859 10.258 -9.273 1 96.62 72 GLU A N 1
ATOM 540 C CA . GLU A 1 72 ? -12.195 9.703 -9.125 1 96.62 72 GLU A CA 1
ATOM 541 C C . GLU A 1 72 ? -12.141 8.258 -8.641 1 96.62 72 GLU A C 1
ATOM 543 O O . GLU A 1 72 ? -11.312 7.473 -9.102 1 96.62 72 GLU A O 1
ATOM 548 N N . ARG A 1 73 ? -13.016 7.918 -7.734 1 96.88 73 ARG A N 1
ATOM 549 C CA . ARG A 1 73 ? -13.047 6.562 -7.199 1 96.88 73 ARG A CA 1
ATOM 550 C C . ARG A 1 73 ? -11.641 6.074 -6.867 1 96.88 73 ARG A C 1
ATOM 552 O O . ARG A 1 73 ? -11.219 5.016 -7.332 1 96.88 73 ARG A O 1
ATOM 559 N N . THR A 1 74 ? -11 6.926 -6.016 1 98 74 THR A N 1
ATOM 560 C CA . THR A 1 74 ? -9.602 6.684 -5.676 1 98 74 THR A CA 1
ATOM 561 C C . THR A 1 74 ? -9.383 6.801 -4.172 1 98 74 THR A C 1
ATOM 563 O O . THR A 1 74 ? -9.922 7.703 -3.527 1 98 74 THR A O 1
ATOM 566 N N . VAL A 1 75 ? -8.664 5.828 -3.604 1 98.19 75 VAL A N 1
ATOM 567 C CA . VAL A 1 75 ? -8.133 5.973 -2.252 1 98.19 75 VAL A CA 1
ATOM 568 C C . VAL A 1 75 ? -6.781 6.684 -2.301 1 98.19 75 VAL A C 1
ATOM 570 O O . VAL A 1 75 ? -5.859 6.23 -2.979 1 98.19 75 VAL A O 1
ATOM 573 N N . ILE A 1 76 ? -6.734 7.828 -1.648 1 98.31 76 ILE A N 1
ATOM 574 C CA . ILE A 1 76 ? -5.551 8.68 -1.663 1 98.31 76 ILE A CA 1
ATOM 575 C C . ILE A 1 76 ? -4.887 8.664 -0.288 1 98.31 76 ILE A C 1
ATOM 577 O O . ILE A 1 76 ? -5.551 8.875 0.73 1 98.31 76 ILE A O 1
ATOM 581 N N . SER A 1 77 ? -3.596 8.336 -0.264 1 97.75 77 SER A N 1
ATOM 582 C CA . SER A 1 77 ? -2.809 8.281 0.964 1 97.75 77 SER A CA 1
ATOM 583 C C . SER A 1 77 ? -1.65 9.273 0.928 1 97.75 77 SER A C 1
ATOM 585 O O . SER A 1 77 ? -0.545 8.93 0.504 1 97.75 77 SER A O 1
ATOM 587 N N . PRO A 1 78 ? -1.852 10.5 1.407 1 97.81 78 PRO A N 1
ATOM 588 C CA . PRO A 1 78 ? -0.762 11.477 1.473 1 97.81 78 PRO A CA 1
ATOM 589 C C . PRO A 1 78 ? 0.169 11.242 2.66 1 97.81 78 PRO A C 1
ATOM 591 O O . PRO A 1 78 ? -0.118 10.406 3.52 1 97.81 78 PRO A O 1
ATOM 594 N N . GLY A 1 79 ? 1.279 11.969 2.645 1 95.62 79 GLY A N 1
ATOM 595 C CA . GLY A 1 79 ? 2.176 11.93 3.789 1 95.62 79 GLY A CA 1
ATOM 596 C C . GLY A 1 79 ? 1.566 12.523 5.043 1 95.62 79 GLY A C 1
ATOM 597 O O . GLY A 1 79 ? 0.562 13.234 4.977 1 95.62 79 GLY A O 1
ATOM 598 N N . GLY A 1 80 ? 2.195 12.219 6.145 1 95.19 80 GLY A N 1
ATOM 599 C CA . GLY A 1 80 ? 1.684 12.688 7.422 1 95.19 80 GLY A CA 1
ATOM 600 C C . GLY A 1 80 ? 1.668 14.203 7.543 1 95.19 80 GLY A C 1
ATOM 601 O O . GLY A 1 80 ? 0.899 14.758 8.328 1 95.19 80 GLY A O 1
ATOM 602 N N . SER A 1 81 ? 2.432 14.914 6.797 1 96.88 81 SER A N 1
ATOM 603 C CA . SER A 1 81 ? 2.586 16.359 6.926 1 96.88 81 SER A CA 1
ATOM 604 C C . SER A 1 81 ? 1.552 17.109 6.086 1 96.88 81 SER A C 1
ATOM 606 O O . SER A 1 81 ? 1.485 18.328 6.121 1 96.88 81 SER A O 1
ATOM 608 N N . VAL A 1 82 ? 0.664 16.375 5.363 1 98.19 82 VAL A N 1
ATOM 609 C CA . VAL A 1 82 ? -0.277 17 4.441 1 98.19 82 VAL A CA 1
ATOM 610 C C . VAL A 1 82 ? -1.231 17.906 5.211 1 98.19 82 VAL A C 1
ATOM 612 O O . VAL A 1 82 ? -1.757 18.875 4.664 1 98.19 82 VAL A O 1
ATOM 615 N N . VAL A 1 83 ? -1.364 17.625 6.48 1 98.56 83 VAL A N 1
ATOM 616 C CA . VAL A 1 83 ? -2.338 18.359 7.289 1 98.56 83 VAL A CA 1
ATOM 617 C C . VAL A 1 83 ? -1.843 19.781 7.539 1 98.56 83 VAL A C 1
ATOM 619 O O . VAL A 1 83 ? -2.611 20.641 7.969 1 98.56 83 VAL A O 1
ATOM 622 N N . TYR A 1 84 ? -0.59 20.062 7.246 1 98.19 84 TYR A N 1
ATOM 623 C CA . TYR A 1 84 ? -0.08 21.422 7.316 1 98.19 84 TYR A CA 1
ATOM 624 C C . TYR A 1 84 ? -0.406 22.203 6.043 1 98.19 84 TYR A C 1
ATOM 626 O O . TYR A 1 84 ? -0.22 23.422 5.98 1 98.19 84 TYR A O 1
ATOM 634 N N . CYS A 1 85 ? -0.82 21.547 5.031 1 98.62 85 CYS A N 1
ATOM 635 C CA . CYS A 1 85 ? -1.038 22.109 3.703 1 98.62 85 CYS A CA 1
ATOM 636 C C . CYS A 1 85 ? -2.496 22.516 3.516 1 98.62 85 CYS A C 1
ATOM 638 O O . CYS A 1 85 ? -3.318 21.703 3.084 1 98.62 85 CYS A O 1
ATOM 640 N N . GLU A 1 86 ? -2.748 23.703 3.715 1 98.56 86 GLU A N 1
ATOM 641 C CA . GLU A 1 86 ? -4.125 24.188 3.762 1 98.56 86 GLU A CA 1
ATOM 642 C C . GLU A 1 86 ? -4.816 24.016 2.41 1 98.56 86 GLU A C 1
ATOM 644 O O . GLU A 1 86 ? -5.973 23.594 2.346 1 98.56 86 GLU A O 1
ATOM 649 N N . ASN A 1 87 ? -4.191 24.359 1.335 1 98.81 87 ASN A N 1
ATOM 650 C CA . ASN A 1 87 ? -4.801 24.219 0.017 1 98.81 87 ASN A CA 1
ATOM 651 C C . ASN A 1 87 ? -5.078 22.75 -0.317 1 98.81 87 ASN A C 1
ATOM 653 O O . ASN A 1 87 ? -6.129 22.422 -0.872 1 98.81 87 ASN A O 1
ATOM 657 N N . ALA A 1 88 ? -4.105 21.953 0.028 1 98.81 88 ALA A N 1
ATOM 658 C CA . ALA A 1 88 ? -4.277 20.531 -0.203 1 98.81 88 ALA A CA 1
ATOM 659 C C . ALA A 1 88 ? -5.484 19.984 0.56 1 98.81 88 ALA A C 1
ATOM 661 O O . ALA A 1 88 ? -6.312 19.266 -0.005 1 98.81 88 ALA A O 1
ATOM 662 N N . MET A 1 89 ? -5.555 20.344 1.82 1 98.88 89 MET A N 1
ATOM 663 C CA . MET A 1 89 ? -6.637 19.828 2.65 1 98.88 89 MET A CA 1
ATOM 664 C C . MET A 1 89 ? -7.984 20.359 2.18 1 98.88 89 MET A C 1
ATOM 666 O O . MET A 1 89 ? -8.984 19.625 2.193 1 98.88 89 MET A O 1
ATOM 670 N N . LYS A 1 90 ? -8.039 21.609 1.773 1 98.56 90 LYS A N 1
ATOM 671 C CA . LYS A 1 90 ? -9.266 22.156 1.193 1 98.56 90 LYS A CA 1
ATOM 672 C C . LYS A 1 90 ? -9.672 21.391 -0.054 1 98.56 90 LYS A C 1
ATOM 674 O O . LYS A 1 90 ? -10.844 21.016 -0.208 1 98.56 90 LYS A O 1
ATOM 679 N N . HIS A 1 91 ? -8.789 21.125 -0.95 1 98.62 91 HIS A N 1
ATOM 680 C CA . HIS A 1 91 ? -9.039 20.375 -2.176 1 98.62 91 HIS A CA 1
ATOM 681 C C . HIS A 1 91 ? -9.547 18.969 -1.869 1 98.62 91 HIS A C 1
ATOM 683 O O . HIS A 1 91 ? -10.531 18.516 -2.461 1 98.62 91 HIS A O 1
ATOM 689 N N . TYR A 1 92 ? -8.875 18.312 -0.878 1 98.5 92 TYR A N 1
ATOM 690 C CA . TYR A 1 92 ? -9.25 16.953 -0.524 1 98.5 92 TYR A CA 1
ATOM 691 C C . TYR A 1 92 ? -10.672 16.906 0.04 1 98.5 92 TYR A C 1
ATOM 693 O O . TYR A 1 92 ? -11.43 15.984 -0.254 1 98.5 92 TYR A O 1
ATOM 701 N N . LYS A 1 93 ? -11.016 17.875 0.762 1 97.94 93 LYS A N 1
ATOM 702 C CA . LYS A 1 93 ? -12.375 17.953 1.294 1 97.94 93 LYS A CA 1
ATOM 703 C C . LYS A 1 93 ? -13.398 18.156 0.178 1 97.94 93 LYS A C 1
ATOM 705 O O . LYS A 1 93 ? -14.555 17.75 0.301 1 97.94 93 LYS A O 1
ATOM 710 N N . GLU A 1 94 ? -12.961 18.781 -0.831 1 97.62 94 GLU A N 1
ATOM 711 C CA . GLU A 1 94 ? -13.844 19.031 -1.966 1 97.62 94 GLU A CA 1
ATOM 712 C C . GLU A 1 94 ? -14.055 17.766 -2.795 1 97.62 94 GLU A C 1
ATOM 714 O O . GLU A 1 94 ? -15.141 17.547 -3.326 1 97.62 94 GLU A O 1
ATOM 719 N N . ILE A 1 95 ? -13.07 16.969 -2.865 1 97.62 95 ILE A N 1
ATOM 720 C CA . ILE A 1 95 ? -13.164 15.922 -3.871 1 97.62 95 ILE A CA 1
ATOM 721 C C . ILE A 1 95 ? -13.445 14.578 -3.195 1 97.62 95 ILE A C 1
ATOM 723 O O . ILE A 1 95 ? -13.594 13.555 -3.867 1 97.62 95 ILE A O 1
ATOM 727 N N . GLY A 1 96 ? -13.484 14.547 -1.816 1 97.94 96 GLY A N 1
ATOM 728 C CA . GLY A 1 96 ? -13.727 13.258 -1.192 1 97.94 96 GLY A CA 1
ATOM 729 C C . GLY A 1 96 ? -13.93 13.344 0.308 1 97.94 96 GLY A C 1
ATOM 730 O O . GLY A 1 96 ? -14.141 14.438 0.846 1 97.94 96 GLY A O 1
ATOM 731 N N . LYS A 1 97 ? -14 12.164 0.965 1 98.19 97 LYS A N 1
ATOM 732 C CA . LYS A 1 97 ? -14.102 12.039 2.416 1 98.19 97 LYS A CA 1
ATOM 733 C C . LYS A 1 97 ? -12.727 11.852 3.051 1 98.19 97 LYS A C 1
ATOM 735 O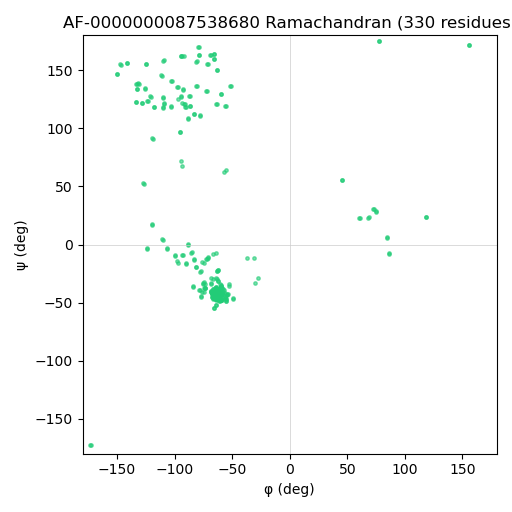 O . LYS A 1 97 ? -11.961 10.977 2.645 1 98.19 97 LYS A O 1
ATOM 740 N N . VAL A 1 98 ? -12.469 12.68 3.992 1 98.62 98 VAL A N 1
ATOM 741 C CA . VAL A 1 98 ? -11.195 12.594 4.703 1 98.62 98 VAL A CA 1
ATOM 742 C C . VAL A 1 98 ? -11.344 11.68 5.918 1 98.62 98 VAL A C 1
ATOM 744 O O . VAL A 1 98 ? -12.148 11.953 6.812 1 98.62 98 VAL A O 1
ATOM 747 N N . VAL A 1 99 ? -10.578 10.594 5.93 1 98.62 99 VAL A N 1
ATOM 748 C CA . VAL A 1 99 ? -10.617 9.602 6.996 1 98.62 99 VAL A CA 1
ATOM 749 C C . VAL A 1 99 ? -9.328 9.664 7.812 1 98.62 99 VAL A C 1
ATOM 751 O O . VAL A 1 99 ? -8.242 9.414 7.293 1 98.62 99 VAL A O 1
ATOM 754 N N . TYR A 1 100 ? -9.461 9.969 9.047 1 98.88 100 TYR A N 1
ATOM 755 C CA . TYR A 1 100 ? -8.352 9.977 9.992 1 98.88 100 TYR A CA 1
ATOM 756 C C . TYR A 1 100 ? -8.164 8.602 10.625 1 98.88 100 TYR A C 1
ATOM 758 O O . TYR A 1 100 ? -9.023 8.133 11.367 1 98.88 100 TYR A O 1
ATOM 766 N N . LEU A 1 101 ? -7.086 7.898 10.242 1 98.19 101 LEU A N 1
ATOM 767 C CA . LEU A 1 101 ? -6.664 6.719 10.984 1 98.19 101 LEU A CA 1
ATOM 768 C C . LEU A 1 101 ? -5.93 7.113 12.266 1 98.19 101 LEU A C 1
ATOM 770 O O . LEU A 1 101 ? -4.805 7.613 12.203 1 98.19 101 LEU A O 1
ATOM 774 N N . GLN A 1 102 ? -6.555 6.859 13.305 1 98.19 102 GLN A N 1
ATOM 775 C CA . GLN A 1 102 ? -6.066 7.328 14.594 1 98.19 102 GLN A CA 1
ATOM 776 C C . GLN A 1 102 ? -5.402 6.195 15.375 1 98.19 102 GLN A C 1
ATOM 778 O O . GLN A 1 102 ? -5.883 5.062 15.367 1 98.19 102 GLN A O 1
ATOM 783 N N . ALA A 1 103 ? -4.324 6.473 16.047 1 97.19 103 ALA A N 1
ATOM 784 C CA . ALA A 1 103 ? -3.684 5.574 17.016 1 97.19 103 ALA A CA 1
ATOM 785 C C . ALA A 1 103 ? -3.033 6.363 18.141 1 97.19 103 ALA A C 1
ATOM 787 O O . ALA A 1 103 ? -2.682 7.531 17.969 1 97.19 103 ALA A O 1
ATOM 788 N N . SER A 1 104 ? -2.895 5.711 19.266 1 97.5 104 SER A N 1
ATOM 789 C CA . SER A 1 104 ? -2.252 6.348 20.406 1 97.5 104 SER A CA 1
ATOM 790 C C . SER A 1 104 ? -0.782 6.637 20.125 1 97.5 104 SER A C 1
ATOM 792 O O . SER A 1 104 ? -0.187 6.039 19.234 1 97.5 104 SER A O 1
ATOM 794 N N . PHE A 1 105 ? -0.26 7.555 20.891 1 96.56 105 PHE A N 1
ATOM 795 C CA . PHE A 1 105 ? 1.164 7.848 20.797 1 96.56 105 PHE A CA 1
ATOM 796 C C . PHE A 1 105 ? 1.995 6.594 21.031 1 96.56 105 PHE A C 1
ATOM 798 O O . PHE A 1 105 ? 2.992 6.363 20.344 1 96.56 105 PHE A O 1
ATOM 805 N N . GLU A 1 106 ? 1.615 5.809 21.984 1 95.12 106 GLU A N 1
ATOM 806 C CA . GLU A 1 106 ? 2.34 4.586 22.312 1 95.12 106 GLU A CA 1
ATOM 807 C C . GLU A 1 106 ? 2.4 3.643 21.109 1 95.12 106 GLU A C 1
ATOM 809 O O . GLU A 1 106 ? 3.457 3.08 20.812 1 95.12 106 GLU A O 1
ATOM 814 N N . THR A 1 107 ? 1.291 3.535 20.438 1 92.56 107 THR A N 1
ATOM 815 C CA . THR A 1 107 ? 1.215 2.672 19.25 1 92.56 107 THR A CA 1
ATOM 816 C C . THR A 1 107 ? 2.129 3.186 18.141 1 92.56 107 THR A C 1
ATOM 818 O O . THR A 1 107 ? 2.936 2.43 17.609 1 92.56 107 THR A O 1
ATOM 821 N N . ILE A 1 108 ? 2.064 4.492 17.859 1 92.88 108 ILE A N 1
ATOM 822 C CA . ILE A 1 108 ? 2.854 5.109 16.797 1 92.88 108 ILE A CA 1
ATOM 823 C C . ILE A 1 108 ? 4.34 5.023 17.141 1 92.88 108 ILE A C 1
ATOM 825 O O . ILE A 1 108 ? 5.156 4.645 16.297 1 92.88 108 ILE A O 1
ATOM 829 N N . ASN A 1 109 ? 4.668 5.336 18.344 1 91.12 109 ASN A N 1
ATOM 830 C CA . ASN A 1 109 ? 6.055 5.324 18.797 1 91.12 109 ASN A CA 1
ATOM 831 C C . ASN A 1 109 ? 6.672 3.932 18.688 1 91.12 109 ASN A C 1
ATOM 833 O O . ASN A 1 109 ? 7.82 3.787 18.266 1 91.12 109 ASN A O 1
ATOM 837 N N . SER A 1 110 ? 5.961 2.971 19.062 1 87.5 110 SER A N 1
ATOM 838 C CA . SER A 1 110 ? 6.434 1.594 18.969 1 87.5 110 SER A CA 1
ATOM 839 C C . SER A 1 110 ? 6.707 1.191 17.531 1 87.5 110 SER A C 1
ATOM 841 O O . SER A 1 110 ? 7.73 0.574 17.234 1 87.5 110 SER A O 1
ATOM 843 N N . ARG A 1 111 ? 5.871 1.609 16.656 1 82.38 111 ARG A N 1
ATOM 844 C CA . ARG A 1 111 ? 5.992 1.244 15.25 1 82.38 111 ARG A CA 1
ATOM 845 C C . ARG A 1 111 ? 7.148 1.991 14.594 1 82.38 111 ARG A C 1
ATOM 847 O O . ARG A 1 111 ? 7.824 1.448 13.719 1 82.38 111 ARG A O 1
ATOM 854 N N . LEU A 1 112 ? 7.336 3.246 14.984 1 83 112 LEU A N 1
ATOM 855 C CA . LEU A 1 112 ? 8.375 4.066 14.375 1 83 112 LEU A CA 1
ATOM 856 C C . LEU A 1 112 ? 9.75 3.693 14.922 1 83 112 LEU A C 1
ATOM 858 O O . LEU A 1 112 ? 10.758 3.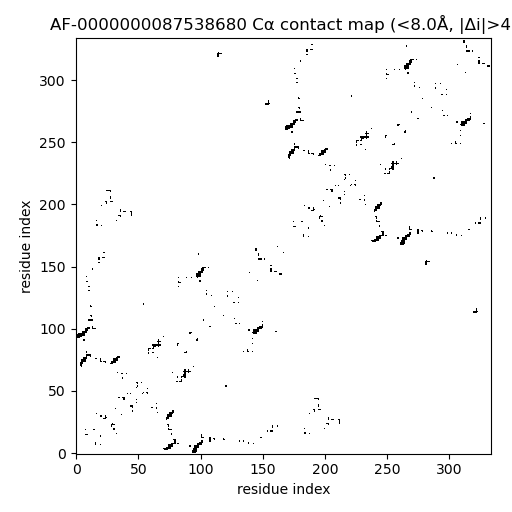805 14.219 1 83 112 LEU A O 1
ATOM 862 N N . LYS A 1 113 ? 9.883 3.521 16.172 1 73.88 113 LYS A N 1
ATOM 863 C CA . LYS A 1 113 ? 11.156 3.115 16.766 1 73.88 113 LYS A CA 1
ATOM 864 C C . LYS A 1 113 ? 11.703 1.858 16.078 1 73.88 113 LYS A C 1
ATOM 866 O O . LYS A 1 113 ? 12.914 1.712 15.914 1 73.88 113 LYS A O 1
ATOM 871 N N . ASN A 1 114 ? 10.844 1.136 15.773 1 59.75 114 ASN A N 1
ATOM 872 C CA . ASN A 1 114 ? 11.25 -0.082 15.078 1 59.75 114 ASN A CA 1
ATOM 873 C C . ASN A 1 114 ? 11.656 0.205 13.633 1 59.75 114 ASN A C 1
ATOM 875 O O . ASN A 1 114 ? 12.281 -0.633 12.984 1 59.75 114 ASN A O 1
ATOM 879 N N . ALA A 1 115 ? 11.273 1.407 13.125 1 55.22 115 ALA A N 1
ATOM 880 C CA . ALA A 1 115 ? 11.586 1.799 11.758 1 55.22 115 ALA A CA 1
ATOM 881 C C . ALA A 1 115 ? 12.883 2.598 11.695 1 55.22 115 ALA A C 1
ATOM 883 O O . ALA A 1 115 ? 13.008 3.645 12.336 1 55.22 115 ALA A O 1
ATOM 884 N N . LYS A 1 116 ? 14.094 1.906 12 1 49.81 116 LYS A N 1
ATOM 885 C CA . LYS A 1 116 ? 15.32 2.707 11.961 1 49.81 116 LYS A CA 1
ATOM 886 C C . LYS A 1 116 ? 15.172 3.875 10.992 1 49.81 116 LYS A C 1
ATOM 888 O O . LYS A 1 116 ? 15.961 4.824 11.031 1 49.81 116 LYS A O 1
ATOM 893 N N . GLY A 1 117 ? 14.328 3.814 9.867 1 49.12 117 GLY A N 1
ATOM 894 C CA . GLY A 1 117 ? 14.266 4.766 8.766 1 49.12 117 GLY A CA 1
ATOM 895 C C . GLY A 1 117 ? 13.148 5.781 8.93 1 49.12 117 GLY A C 1
ATOM 896 O O . GLY A 1 117 ? 12.188 5.547 9.672 1 49.12 117 GLY A O 1
ATOM 897 N N . ARG A 1 118 ? 13.711 7.18 8.836 1 55 118 ARG A N 1
ATOM 898 C CA . ARG A 1 118 ? 13.25 8.523 9.172 1 55 118 ARG A CA 1
ATOM 899 C C . ARG A 1 118 ? 11.945 8.852 8.453 1 55 118 ARG A C 1
ATOM 901 O O . ARG A 1 118 ? 11.953 9.234 7.285 1 55 118 ARG A O 1
ATOM 908 N N . GLY A 1 119 ? 10.891 8.109 8.734 1 59.31 119 GLY A N 1
ATOM 909 C CA . GLY A 1 119 ? 9.617 8.445 8.109 1 59.31 119 GLY A CA 1
ATOM 910 C C . GLY A 1 119 ? 9.062 9.781 8.57 1 59.31 119 GLY A C 1
ATOM 911 O O . GLY A 1 119 ? 8.055 10.25 8.047 1 59.31 119 GLY A O 1
ATOM 912 N N . VAL A 1 120 ? 9.812 10.289 9.617 1 69.12 120 VAL A N 1
ATOM 913 C CA . VAL A 1 120 ? 9.273 11.547 10.133 1 69.12 120 VAL A CA 1
ATOM 914 C C . VAL A 1 120 ? 10.383 12.602 10.18 1 69.12 120 VAL A C 1
ATOM 916 O O . VAL A 1 120 ? 11.477 12.336 10.688 1 69.12 120 VAL A O 1
ATOM 919 N N . VAL A 1 121 ? 10.172 13.656 9.523 1 69.44 121 VAL A N 1
ATOM 920 C CA . VAL A 1 121 ? 11.086 14.781 9.633 1 69.44 121 VAL A CA 1
ATOM 921 C C . VAL A 1 121 ? 10.742 15.617 10.867 1 69.44 121 VAL A C 1
ATOM 923 O O . VAL A 1 121 ? 9.648 16.172 10.961 1 69.44 121 VAL A O 1
ATOM 926 N N . LEU A 1 122 ? 11.633 15.562 11.766 1 77.12 122 LEU A N 1
ATOM 927 C CA . LEU A 1 122 ? 11.453 16.375 12.961 1 77.12 122 LEU A CA 1
ATOM 928 C C . LEU A 1 122 ? 12.219 17.688 12.859 1 77.12 122 LEU A C 1
ATOM 930 O O . LEU A 1 122 ? 13.328 17.719 12.328 1 77.12 122 LEU A O 1
ATOM 934 N N . ARG A 1 123 ? 11.555 18.734 13.242 1 77.38 123 ARG A N 1
ATOM 935 C CA . ARG A 1 123 ? 12.242 20.016 13.336 1 77.38 123 ARG A CA 1
ATOM 936 C C . ARG A 1 123 ? 13.25 20.016 14.477 1 77.38 123 ARG A C 1
ATOM 938 O O . ARG A 1 123 ? 13.18 19.172 15.367 1 77.38 123 ARG A O 1
ATOM 945 N N . ASP A 1 124 ? 14.141 21.031 14.367 1 78.38 124 ASP A N 1
ATOM 946 C CA . ASP A 1 124 ? 15.148 21.141 15.414 1 78.38 124 ASP A CA 1
ATOM 947 C C . ASP A 1 124 ? 14.508 21.25 16.797 1 78.38 124 ASP A C 1
ATOM 949 O O . ASP A 1 124 ? 13.695 22.141 17.047 1 78.38 124 ASP A O 1
ATOM 953 N N . GLY A 1 125 ? 14.812 20.266 17.672 1 83.44 125 GLY A N 1
ATOM 954 C CA . GLY A 1 125 ? 14.352 20.312 19.047 1 83.44 125 GLY A CA 1
ATOM 955 C C . GLY A 1 125 ? 12.961 19.719 19.234 1 83.44 125 GLY A C 1
ATOM 956 O O . GLY A 1 125 ? 12.477 19.594 20.359 1 83.44 125 GLY A O 1
ATOM 957 N N . GLN A 1 126 ? 12.344 19.406 18.219 1 89.12 126 GLN A N 1
ATOM 958 C CA . GLN A 1 126 ? 11 18.859 18.328 1 89.12 126 GLN A CA 1
ATOM 959 C C . GLN A 1 126 ? 11.039 17.375 18.656 1 89.12 126 GLN A C 1
ATOM 961 O O . GLN A 1 126 ? 11.828 16.625 18.078 1 89.12 126 GLN A O 1
ATOM 966 N N . THR A 1 127 ? 10.188 16.969 19.578 1 91 127 THR A N 1
ATOM 967 C CA . THR A 1 127 ? 10.055 15.547 19.906 1 91 127 THR A CA 1
ATOM 968 C C . THR A 1 127 ? 8.953 14.906 19.062 1 91 127 THR A C 1
ATOM 970 O O . THR A 1 127 ? 8.086 15.602 18.531 1 91 127 THR A O 1
ATOM 973 N N . LEU A 1 128 ? 8.977 13.648 19 1 92.38 128 LEU A N 1
ATOM 974 C CA . LEU A 1 128 ? 7.91 12.922 18.328 1 92.38 128 LEU A CA 1
ATOM 975 C C . LEU A 1 128 ? 6.57 13.164 19.016 1 92.38 128 LEU A C 1
ATOM 977 O O . LEU A 1 128 ? 5.535 13.266 18.344 1 92.38 128 LEU A O 1
ATOM 981 N N . LYS A 1 129 ? 6.664 13.227 20.328 1 95.25 129 LYS A N 1
ATOM 982 C CA . LYS A 1 129 ? 5.449 13.477 21.094 1 95.25 129 LYS A CA 1
ATOM 983 C C . LYS A 1 129 ? 4.863 14.844 20.781 1 95.25 129 LYS A C 1
ATOM 985 O O . LYS A 1 129 ? 3.65 14.984 20.609 1 95.25 129 LYS A O 1
ATOM 990 N N . ALA A 1 130 ? 5.699 15.844 20.719 1 95.31 130 ALA A N 1
ATOM 991 C CA . ALA A 1 130 ? 5.238 17.188 20.375 1 95.31 130 ALA A CA 1
ATOM 992 C C . ALA A 1 130 ? 4.629 17.219 18.969 1 95.31 130 ALA A C 1
ATOM 994 O O . ALA A 1 130 ? 3.596 17.844 18.75 1 95.31 130 ALA A O 1
ATOM 995 N N . LEU A 1 131 ? 5.289 16.578 18.062 1 95.25 131 LEU A N 1
ATOM 996 C CA . LEU A 1 131 ? 4.773 16.469 16.703 1 95.25 131 LEU A CA 1
ATOM 997 C C . LEU A 1 131 ? 3.418 15.773 16.688 1 95.25 131 LEU A C 1
ATOM 999 O O . LEU A 1 131 ? 2.48 16.234 16.031 1 95.25 131 LEU A O 1
ATOM 1003 N N . TYR A 1 132 ? 3.369 14.648 17.406 1 96.88 132 TYR A N 1
ATOM 1004 C CA . TYR A 1 132 ? 2.133 13.891 17.531 1 96.88 132 TYR A CA 1
ATOM 1005 C C . TYR A 1 132 ? 1 14.758 18.062 1 96.88 132 TYR A C 1
ATOM 1007 O O . TYR A 1 132 ? -0.078 14.812 17.453 1 96.88 132 TYR A O 1
ATOM 1015 N N . ASP A 1 133 ? 1.255 15.484 19.125 1 97.69 133 ASP A N 1
ATOM 1016 C CA . ASP A 1 133 ? 0.243 16.312 19.766 1 97.69 133 ASP A CA 1
ATOM 1017 C C . ASP A 1 133 ? -0.214 17.438 18.828 1 97.69 133 ASP A C 1
ATOM 1019 O O . ASP A 1 133 ? -1.398 17.781 18.797 1 97.69 133 ASP A O 1
ATOM 1023 N N . GLU A 1 134 ? 0.683 17.953 18.156 1 97.06 134 GLU A N 1
ATOM 1024 C CA . GLU A 1 134 ? 0.384 19.016 17.203 1 97.06 134 GLU A CA 1
ATOM 1025 C C . GLU A 1 134 ? -0.468 18.5 16.047 1 97.06 134 GLU A C 1
ATOM 1027 O O . GLU A 1 134 ? -1.482 19.109 15.695 1 97.06 134 GLU A O 1
ATOM 1032 N N . ARG A 1 135 ? -0.094 17.406 15.516 1 97.69 135 ARG A N 1
ATOM 1033 C CA . ARG A 1 135 ? -0.758 16.891 14.312 1 97.69 135 ARG A CA 1
ATOM 1034 C C . ARG A 1 135 ? -2.131 16.328 14.648 1 97.69 135 ARG A C 1
ATOM 1036 O O . ARG A 1 135 ? -3.057 16.406 13.844 1 97.69 135 ARG A O 1
ATOM 1043 N N . VAL A 1 136 ? -2.215 15.766 15.828 1 98.44 136 VAL A N 1
ATOM 1044 C CA . VAL A 1 136 ? -3.496 15.203 16.234 1 98.44 136 VAL A CA 1
ATOM 1045 C C . VAL A 1 136 ? -4.59 16.266 16.109 1 98.44 136 VAL A C 1
ATOM 1047 O O . VAL A 1 136 ? -5.68 15.984 15.609 1 98.44 136 VAL A O 1
ATOM 1050 N N . LYS A 1 137 ? -4.32 17.5 16.547 1 98.5 137 LYS A N 1
ATOM 1051 C CA . LYS A 1 137 ? -5.289 18.594 16.469 1 98.5 137 LYS A CA 1
ATOM 1052 C C . LYS A 1 137 ? -5.684 18.875 15.023 1 98.5 137 LYS A C 1
ATOM 1054 O O . LYS A 1 137 ? -6.852 19.156 14.734 1 98.5 137 LYS A O 1
ATOM 1059 N N . LEU A 1 138 ? -4.742 18.781 14.148 1 98.75 138 LEU A N 1
ATOM 1060 C CA . LEU A 1 138 ? -4.996 19.047 12.742 1 98.75 138 LEU A CA 1
ATOM 1061 C C . LEU A 1 138 ? -5.73 17.875 12.094 1 98.75 138 LEU A C 1
ATOM 1063 O O . LEU A 1 138 ? -6.625 18.078 11.266 1 98.75 138 LEU A O 1
ATOM 1067 N N . PHE A 1 139 ? -5.309 16.656 12.469 1 98.75 139 PHE A N 1
ATOM 1068 C CA . PHE A 1 139 ? -6.035 15.5 11.977 1 98.75 139 PHE A CA 1
ATOM 1069 C C . PHE A 1 139 ? -7.516 15.602 12.328 1 98.75 139 PHE A C 1
ATOM 1071 O O . PHE A 1 139 ? -8.375 15.398 11.469 1 98.75 139 PHE A O 1
ATOM 1078 N N . GLU A 1 140 ? -7.781 15.93 13.547 1 98.62 140 GLU A N 1
ATOM 1079 C CA . GLU A 1 140 ? -9.156 16.031 14.031 1 98.62 140 GLU A CA 1
ATOM 1080 C C . GLU A 1 140 ? -9.898 17.156 13.312 1 98.62 140 GLU A C 1
ATOM 1082 O O . GLU A 1 140 ? -11.086 17.031 13.008 1 98.62 140 GLU A O 1
ATOM 1087 N N . LYS A 1 141 ? -9.211 18.219 13.055 1 98.5 141 LYS A N 1
ATOM 1088 C CA . LYS A 1 141 ? -9.797 19.375 12.383 1 98.5 141 LYS A CA 1
ATOM 1089 C C . LYS A 1 141 ? -10.289 19 10.984 1 98.5 141 LYS A C 1
ATOM 1091 O O . LYS A 1 141 ? -11.375 19.438 10.578 1 98.5 141 LYS A O 1
ATOM 1096 N N . TYR A 1 142 ? -9.562 18.188 10.273 1 98.69 142 TYR A N 1
ATOM 1097 C CA . TYR A 1 142 ? -9.844 17.969 8.859 1 98.69 142 TYR A CA 1
ATOM 1098 C C . TYR A 1 142 ? -10.664 16.703 8.656 1 98.69 142 TYR A C 1
ATOM 1100 O O . TYR A 1 142 ? -11.273 16.516 7.598 1 98.69 142 TYR A O 1
ATOM 1108 N N . ALA A 1 143 ? -10.75 15.875 9.633 1 98.69 143 ALA A N 1
ATOM 1109 C CA . ALA A 1 143 ? -11.344 14.547 9.469 1 98.69 143 ALA A CA 1
ATOM 1110 C C . ALA A 1 143 ? -12.859 14.648 9.312 1 98.69 143 ALA A C 1
ATOM 1112 O O . ALA A 1 143 ? -13.523 15.359 10.07 1 98.69 143 ALA A O 1
ATOM 1113 N N . ASP A 1 144 ? -13.383 13.961 8.312 1 98.25 144 ASP A N 1
ATOM 1114 C CA . ASP A 1 144 ? -14.812 13.695 8.25 1 98.25 144 ASP A CA 1
ATOM 1115 C C . ASP A 1 144 ? -15.18 12.461 9.07 1 98.25 144 ASP A C 1
ATOM 1117 O O . ASP A 1 144 ? -16.297 12.375 9.602 1 98.25 144 ASP A O 1
ATOM 1121 N N . ILE A 1 145 ? -14.305 11.516 9.062 1 98.12 145 ILE A N 1
ATOM 1122 C CA . ILE A 1 145 ? -14.43 10.242 9.766 1 98.12 145 ILE A CA 1
ATOM 1123 C C . ILE A 1 145 ? -13.148 9.953 10.539 1 98.12 145 ILE A C 1
ATOM 1125 O O . ILE A 1 145 ? -12.047 10.211 10.047 1 98.12 145 ILE A O 1
ATOM 1129 N N . THR A 1 146 ? -13.289 9.461 11.734 1 98.56 146 THR A N 1
ATOM 1130 C CA . THR A 1 146 ? -12.148 9.008 12.523 1 98.56 146 THR A CA 1
ATOM 1131 C C . THR A 1 146 ? -12.297 7.539 12.891 1 98.56 146 THR A C 1
ATOM 1133 O O . THR A 1 146 ? -13.344 7.121 13.383 1 98.56 146 THR A O 1
ATOM 1136 N N . VAL A 1 147 ? -11.289 6.766 12.609 1 97.94 147 VAL A N 1
ATOM 1137 C CA . VAL A 1 147 ? -11.266 5.352 12.961 1 97.94 147 VAL A CA 1
ATOM 1138 C C . VAL A 1 147 ? -10.023 5.055 13.805 1 97.94 147 VAL A C 1
ATOM 1140 O O . VAL A 1 147 ? -8.898 5.309 13.375 1 97.94 147 VAL A O 1
ATOM 1143 N N . CYS A 1 148 ? -10.172 4.527 14.945 1 96.31 148 CYS A N 1
ATOM 1144 C CA . CYS A 1 148 ? -9.078 4.207 15.852 1 96.31 148 CYS A CA 1
ATOM 1145 C C . CYS A 1 148 ? -8.523 2.814 15.562 1 96.31 148 CYS A C 1
ATOM 1147 O O . CYS A 1 148 ? -9.273 1.839 15.523 1 96.31 148 CYS A O 1
ATOM 1149 N N . GLU A 1 149 ? -7.25 2.814 15.398 1 92.94 149 GLU A N 1
ATOM 1150 C CA . GLU A 1 149 ? -6.582 1.559 15.07 1 92.94 149 GLU A CA 1
ATOM 1151 C C . GLU A 1 149 ? -6.082 0.851 16.328 1 92.94 149 GLU A C 1
ATOM 1153 O O . GLU A 1 149 ? -5.664 -0.307 16.266 1 92.94 149 GLU A O 1
ATOM 1158 N N . ASP A 1 150 ? -6.125 1.469 17.453 1 93.19 150 ASP A N 1
ATOM 1159 C CA . ASP A 1 150 ? -5.551 0.886 18.672 1 93.19 150 ASP A CA 1
ATOM 1160 C C . ASP A 1 150 ? -6.215 -0.448 19 1 93.19 150 ASP A C 1
ATOM 1162 O O . ASP A 1 150 ? -7.441 -0.544 19.047 1 93.19 150 ASP A O 1
ATOM 1166 N N . ASN A 1 151 ? -5.375 -1.485 19.234 1 87.94 151 ASN A N 1
ATOM 1167 C CA . ASN A 1 151 ? -5.816 -2.814 19.641 1 87.94 151 ASN A CA 1
ATOM 1168 C C . ASN A 1 151 ? -6.734 -3.443 18.594 1 87.94 151 ASN A C 1
ATOM 1170 O O . ASN A 1 151 ? -7.684 -4.145 18.938 1 87.94 151 ASN A O 1
ATOM 1174 N N . GLN A 1 152 ? -6.66 -3.027 17.375 1 85.5 152 GLN A N 1
ATOM 1175 C CA . GLN A 1 152 ? -7.438 -3.602 16.281 1 85.5 152 GLN A CA 1
ATOM 1176 C C . GLN A 1 152 ? -6.535 -4.344 15.305 1 85.5 152 GLN A C 1
ATOM 1178 O O . GLN A 1 152 ? -5.402 -3.926 15.055 1 85.5 152 GLN A O 1
ATOM 1183 N N . LYS A 1 153 ? -7.102 -5.367 14.797 1 82.75 153 LYS A N 1
ATOM 1184 C CA . LYS A 1 153 ? -6.477 -6.027 13.656 1 82.75 153 LYS A CA 1
ATOM 1185 C C . LYS A 1 153 ? -6.793 -5.297 12.359 1 82.75 153 LYS A C 1
ATOM 1187 O O . LYS A 1 153 ? -7.734 -4.504 12.297 1 82.75 153 LYS A O 1
ATOM 1192 N N . LEU A 1 154 ? -5.965 -5.492 11.398 1 83.44 154 LEU A N 1
ATOM 1193 C CA . LEU A 1 154 ? -6.109 -4.84 10.102 1 83.44 154 LEU A CA 1
ATOM 1194 C C . LEU A 1 154 ? -7.535 -4.992 9.57 1 83.44 154 LEU A C 1
ATOM 1196 O O . LEU A 1 154 ? -8.156 -4.016 9.156 1 83.44 154 LEU A O 1
ATOM 1200 N N . GLU A 1 155 ? -8.047 -6.191 9.641 1 84.38 155 GLU A N 1
ATOM 1201 C CA . GLU A 1 155 ? -9.367 -6.473 9.086 1 84.38 155 GLU A CA 1
ATOM 1202 C C . GLU A 1 155 ? -10.445 -5.676 9.805 1 84.38 155 GLU A C 1
ATOM 1204 O O . GLU A 1 155 ? -11.398 -5.203 9.18 1 84.38 155 GLU A O 1
ATOM 1209 N N . ASP A 1 156 ? -10.242 -5.559 11.133 1 90.06 156 ASP A N 1
ATOM 1210 C CA . ASP A 1 156 ? -11.195 -4.777 11.906 1 90.06 156 ASP A CA 1
ATOM 1211 C C . ASP A 1 156 ? -11.164 -3.303 11.5 1 90.06 156 ASP A C 1
ATOM 1213 O O . ASP A 1 156 ? -12.211 -2.658 11.398 1 90.06 156 ASP A O 1
ATOM 1217 N N . THR A 1 157 ? -9.969 -2.801 11.289 1 92.56 157 THR A N 1
ATOM 1218 C CA . THR A 1 157 ? -9.812 -1.419 10.852 1 92.56 157 THR A CA 1
ATOM 1219 C C . THR A 1 157 ? -10.477 -1.209 9.492 1 92.56 157 THR A C 1
ATOM 1221 O O . THR A 1 157 ? -11.195 -0.23 9.289 1 92.56 157 THR A O 1
ATOM 1224 N N . ILE A 1 158 ? -10.305 -2.158 8.57 1 92.88 158 ILE A N 1
ATOM 1225 C CA . ILE A 1 158 ? -10.875 -2.088 7.23 1 92.88 158 ILE A CA 1
ATOM 1226 C C . ILE A 1 158 ? -12.398 -2.039 7.324 1 92.88 158 ILE A C 1
ATOM 1228 O O . ILE A 1 158 ? -13.039 -1.18 6.715 1 92.88 158 ILE A O 1
ATOM 1232 N N . GLU A 1 159 ? -12.922 -2.934 8.102 1 93.25 159 GLU A N 1
ATOM 1233 C CA . GLU A 1 159 ? -14.375 -2.994 8.234 1 93.25 159 GLU A CA 1
ATOM 1234 C C . GLU A 1 159 ? -14.922 -1.728 8.883 1 93.25 159 GLU A C 1
ATOM 1236 O O . GLU A 1 159 ? -15.977 -1.226 8.484 1 93.25 159 GLU A O 1
ATOM 1241 N N . SER A 1 160 ? -14.203 -1.243 9.883 1 95.81 160 SER A N 1
ATOM 1242 C CA . SER A 1 160 ? -14.625 -0.013 10.547 1 95.81 160 SER A CA 1
ATOM 1243 C C . SER A 1 160 ? -14.656 1.159 9.57 1 95.81 160 SER A C 1
ATOM 1245 O O . SER A 1 160 ? -15.586 1.968 9.594 1 95.81 160 SER A O 1
ATOM 1247 N N . VAL A 1 161 ? -13.641 1.245 8.711 1 96.31 161 VAL A N 1
ATOM 1248 C CA . VAL A 1 161 ? -13.578 2.316 7.727 1 96.31 161 VAL A CA 1
ATOM 1249 C C . VAL A 1 161 ? -14.734 2.174 6.734 1 96.31 161 VAL A C 1
ATOM 1251 O O . VAL A 1 161 ? -15.438 3.143 6.449 1 96.31 161 VAL A O 1
ATOM 1254 N N . LEU A 1 162 ? -14.961 0.969 6.234 1 95.56 162 LEU A N 1
ATOM 1255 C CA . LEU A 1 162 ? -16.016 0.727 5.25 1 95.56 162 LEU A CA 1
ATOM 1256 C C . LEU A 1 162 ? -17.391 1.015 5.844 1 95.56 162 LEU A C 1
ATOM 1258 O O . LEU A 1 162 ? -18.234 1.628 5.188 1 95.56 162 LEU A O 1
ATOM 1262 N N . ASP A 1 163 ? -17.562 0.576 7.102 1 96 163 ASP A N 1
ATOM 1263 C CA . ASP A 1 163 ? -18.828 0.843 7.789 1 96 163 ASP A CA 1
ATOM 1264 C C . ASP A 1 163 ? -19.062 2.344 7.934 1 96 163 ASP A C 1
ATOM 1266 O O . ASP A 1 163 ? -20.172 2.83 7.688 1 96 163 ASP A O 1
ATOM 1270 N N . ALA A 1 164 ? -18.047 3.037 8.352 1 95.25 164 ALA A N 1
ATOM 1271 C CA . ALA A 1 164 ? -18.156 4.477 8.57 1 95.25 164 ALA A CA 1
ATOM 1272 C C . ALA A 1 164 ? -18.438 5.211 7.262 1 95.25 164 ALA A C 1
ATOM 1274 O O . ALA A 1 164 ? -19.078 6.27 7.262 1 95.25 164 ALA A O 1
ATOM 1275 N N . LEU A 1 165 ? -17.984 4.648 6.121 1 95.12 165 LEU A N 1
ATOM 1276 C CA . LEU A 1 165 ? -18.188 5.238 4.805 1 95.12 165 LEU A CA 1
ATOM 1277 C C . LEU A 1 165 ? -19.547 4.824 4.234 1 95.12 165 LEU A C 1
ATOM 1279 O O . LEU A 1 165 ? -19.984 5.371 3.223 1 95.12 165 LEU A O 1
ATOM 1283 N N . GLY A 1 166 ? -20.234 3.947 4.883 1 91.94 166 GLY A N 1
ATOM 1284 C CA . GLY A 1 166 ? -21.5 3.436 4.395 1 91.94 166 GLY A CA 1
ATOM 1285 C C . GLY A 1 166 ? -21.344 2.445 3.258 1 91.94 166 GLY A C 1
ATOM 1286 O O . GLY A 1 166 ? -22.172 2.42 2.334 1 91.94 166 GLY A O 1
ATOM 1287 N N . GLU A 1 167 ? -20.312 1.777 3.234 1 83.44 167 GLU A N 1
ATOM 1288 C CA . GLU A 1 167 ? -20 0.804 2.188 1 83.44 167 GLU A CA 1
ATOM 1289 C C . GLU A 1 167 ? -20.125 -0.624 2.713 1 83.44 167 GLU A C 1
ATOM 1291 O O . GLU A 1 167 ? -19.984 -0.862 3.914 1 83.44 167 GLU A O 1
ATOM 1296 N N . MET B 1 1 ? 17.562 -1.763 -21.047 1 34.62 1 MET B N 1
ATOM 1297 C CA . MET B 1 1 ? 17.609 -1.742 -19.594 1 34.62 1 MET B CA 1
ATOM 1298 C C . MET B 1 1 ? 16.281 -2.236 -19 1 34.62 1 MET B C 1
ATOM 1300 O O . MET B 1 1 ? 15.438 -1.434 -18.609 1 34.62 1 MET B O 1
ATOM 1304 N N . ALA B 1 2 ? 15.594 -3.264 -19.672 1 47.41 2 ALA B N 1
ATOM 1305 C CA . ALA B 1 2 ? 14.438 -4.156 -19.75 1 47.41 2 ALA B CA 1
ATOM 1306 C C . ALA B 1 2 ? 14.008 -4.629 -18.375 1 47.41 2 ALA B C 1
ATOM 1308 O O . ALA B 1 2 ? 12.867 -5.059 -18.188 1 47.41 2 ALA B O 1
ATOM 1309 N N . ASP B 1 3 ? 14.758 -4.445 -17.266 1 65.75 3 ASP B N 1
ATOM 1310 C CA . ASP B 1 3 ? 14.789 -5.07 -15.945 1 65.75 3 ASP B CA 1
ATOM 1311 C C . ASP B 1 3 ? 14.703 -4.02 -14.844 1 65.75 3 ASP B C 1
ATOM 1313 O O . ASP B 1 3 ? 15.484 -4.055 -13.891 1 65.75 3 ASP B O 1
ATOM 1317 N N . ASN B 1 4 ? 13.703 -3.25 -15.023 1 91.12 4 ASN B N 1
ATOM 1318 C CA . ASN B 1 4 ? 13.797 -2.17 -14.047 1 91.12 4 ASN B CA 1
ATOM 1319 C C . ASN B 1 4 ? 12.578 -2.141 -13.133 1 91.12 4 ASN B C 1
ATOM 1321 O O . ASN B 1 4 ? 12.227 -1.092 -12.586 1 91.12 4 ASN B O 1
ATOM 1325 N N . ASN B 1 5 ? 11.875 -3.338 -13.188 1 98.44 5 ASN B N 1
ATOM 1326 C CA . ASN B 1 5 ? 10.75 -3.441 -12.266 1 98.44 5 ASN B CA 1
ATOM 1327 C C . ASN B 1 5 ? 11.039 -4.441 -11.148 1 98.44 5 ASN B C 1
ATOM 1329 O O . ASN B 1 5 ? 11.938 -5.27 -11.266 1 98.44 5 ASN B O 1
ATOM 1333 N N . ILE B 1 6 ? 10.32 -4.262 -10.086 1 98.44 6 ILE B N 1
ATOM 1334 C CA . ILE B 1 6 ? 10.375 -5.18 -8.953 1 98.44 6 ILE B CA 1
ATOM 1335 C C . ILE B 1 6 ? 9.016 -5.832 -8.742 1 98.44 6 ILE B C 1
ATOM 1337 O O . ILE B 1 6 ? 8.008 -5.145 -8.547 1 98.44 6 ILE B O 1
ATOM 1341 N N . ILE B 1 7 ? 8.945 -7.121 -8.852 1 98.75 7 ILE B N 1
ATOM 1342 C CA . ILE B 1 7 ? 7.695 -7.852 -8.688 1 98.75 7 ILE B CA 1
ATOM 1343 C C . ILE B 1 7 ? 7.727 -8.648 -7.387 1 98.75 7 ILE B C 1
ATOM 1345 O O . ILE B 1 7 ? 8.602 -9.5 -7.195 1 98.75 7 ILE B O 1
ATOM 1349 N N . PHE B 1 8 ? 6.793 -8.383 -6.543 1 98.62 8 PHE B N 1
ATOM 1350 C CA . PHE B 1 8 ? 6.715 -9.141 -5.297 1 98.62 8 PHE B CA 1
ATOM 1351 C C . PHE B 1 8 ? 5.777 -10.336 -5.453 1 98.62 8 PHE B C 1
ATOM 1353 O O . PHE B 1 8 ? 4.699 -10.219 -6.039 1 98.62 8 PHE B O 1
ATOM 1360 N N . ILE B 1 9 ? 6.207 -11.453 -4.996 1 98.75 9 ILE B N 1
ATOM 1361 C CA . ILE B 1 9 ? 5.34 -12.617 -4.844 1 98.75 9 ILE B CA 1
ATOM 1362 C C . ILE B 1 9 ? 5.402 -13.125 -3.406 1 98.75 9 ILE B C 1
ATOM 1364 O O . ILE B 1 9 ? 6.363 -12.844 -2.684 1 98.75 9 ILE B O 1
ATOM 1368 N N . GLY B 1 10 ? 4.395 -13.797 -2.961 1 98 10 GLY B N 1
ATOM 1369 C CA . GLY B 1 10 ? 4.254 -14.312 -1.607 1 98 10 GLY B CA 1
ATOM 1370 C C . GLY B 1 10 ? 2.811 -14.523 -1.197 1 98 10 GLY B C 1
ATOM 1371 O O . GLY B 1 10 ? 1.891 -14.094 -1.898 1 98 10 GLY B O 1
ATOM 1372 N N . MET B 1 11 ? 2.672 -15.156 -0.049 1 95.94 11 MET B N 1
ATOM 1373 C CA . MET B 1 11 ? 1.347 -15.477 0.472 1 95.94 11 MET B CA 1
ATOM 1374 C C . MET B 1 11 ? 0.549 -14.211 0.759 1 95.94 11 MET B C 1
ATOM 1376 O O . MET B 1 11 ? 1.124 -13.172 1.08 1 95.94 11 MET B O 1
ATOM 1380 N N . PRO B 1 12 ? -0.824 -14.344 0.625 1 91.38 12 PRO B N 1
ATOM 1381 C CA . PRO B 1 12 ? -1.622 -13.25 1.192 1 91.38 12 PRO B CA 1
ATOM 1382 C C . PRO B 1 12 ? -1.253 -12.945 2.641 1 91.38 12 PRO B C 1
ATOM 1384 O O . PRO B 1 12 ? -0.96 -13.859 3.416 1 91.38 12 PRO B O 1
ATOM 1387 N N . ALA B 1 13 ? -1.135 -11.656 2.977 1 87.75 13 ALA B N 1
ATOM 1388 C CA . ALA B 1 13 ? -0.908 -11.18 4.34 1 87.75 13 ALA B CA 1
ATOM 1389 C C . ALA B 1 13 ? 0.578 -11.203 4.688 1 87.75 13 ALA B C 1
ATOM 1391 O O . ALA B 1 13 ? 0.961 -10.898 5.816 1 87.75 13 ALA B O 1
ATOM 1392 N N . VAL B 1 14 ? 1.437 -11.5 3.713 1 90.81 14 VAL B N 1
ATOM 1393 C CA . VAL B 1 14 ? 2.865 -11.531 4.016 1 90.81 14 VAL B CA 1
ATOM 1394 C C . VAL B 1 14 ? 3.408 -10.109 4.086 1 90.81 14 VAL B C 1
ATOM 1396 O O . VAL B 1 14 ? 4.488 -9.875 4.637 1 90.81 14 VAL B O 1
ATOM 1399 N N . GLY B 1 15 ? 2.717 -9.102 3.41 1 87.94 15 GLY B N 1
ATOM 1400 C CA . GLY B 1 15 ? 3.152 -7.719 3.512 1 87.94 15 GLY B CA 1
ATOM 1401 C C . GLY B 1 15 ? 3.561 -7.125 2.178 1 87.94 15 GLY B C 1
ATOM 1402 O O . GLY B 1 15 ? 4.309 -6.145 2.133 1 87.94 15 GLY B O 1
ATOM 1403 N N . LYS B 1 16 ? 3.076 -7.641 1.032 1 91.44 16 LYS B N 1
ATOM 1404 C CA . LYS B 1 16 ? 3.477 -7.191 -0.298 1 91.44 16 LYS B CA 1
ATOM 1405 C C . LYS B 1 16 ? 3.105 -5.727 -0.519 1 91.44 16 LYS B C 1
ATOM 1407 O O . LYS B 1 16 ? 3.906 -4.949 -1.042 1 91.44 16 LYS B O 1
ATOM 1412 N N . SER B 1 17 ? 1.841 -5.34 -0.108 1 89.44 17 SER B N 1
ATOM 1413 C CA . SER B 1 17 ? 1.39 -3.971 -0.352 1 89.44 17 SER B CA 1
ATOM 1414 C C . SER B 1 17 ? 2.189 -2.971 0.475 1 89.44 17 SER B C 1
ATOM 1416 O O . SER B 1 17 ? 2.635 -1.944 -0.044 1 89.44 17 SER B O 1
ATOM 1418 N N . THR B 1 18 ? 2.404 -3.264 1.756 1 87 18 THR B N 1
ATOM 1419 C CA . THR B 1 18 ? 3.143 -2.355 2.627 1 87 18 THR B CA 1
ATOM 1420 C C . THR B 1 18 ? 4.594 -2.236 2.178 1 87 18 THR B C 1
ATOM 1422 O O . THR B 1 18 ? 5.082 -1.135 1.92 1 87 18 THR B O 1
ATOM 1425 N N . VAL B 1 19 ? 5.246 -3.371 2.064 1 93.31 19 VAL B N 1
ATOM 1426 C CA . VAL B 1 19 ? 6.645 -3.387 1.642 1 93.31 19 VAL B CA 1
ATOM 1427 C C . VAL B 1 19 ? 6.77 -2.768 0.251 1 93.31 19 VAL B C 1
ATOM 1429 O O . VAL B 1 19 ? 7.684 -1.98 -0.004 1 93.31 19 VAL B O 1
ATOM 1432 N N . GLY B 1 20 ? 5.82 -3.088 -0.603 1 95.56 20 GLY B N 1
ATOM 1433 C CA . GLY B 1 20 ? 5.852 -2.592 -1.969 1 95.56 20 GLY B CA 1
ATOM 1434 C C . GLY B 1 20 ? 5.77 -1.079 -2.055 1 95.56 20 GLY B C 1
ATOM 1435 O O . GLY B 1 20 ? 6.555 -0.451 -2.77 1 95.56 20 GLY B O 1
ATOM 1436 N N . VAL B 1 21 ? 4.875 -0.479 -1.359 1 94 21 VAL B N 1
ATOM 1437 C CA . VAL B 1 21 ? 4.688 0.968 -1.391 1 94 21 VAL B CA 1
ATOM 1438 C C . VAL B 1 21 ? 5.926 1.663 -0.827 1 94 21 VAL B C 1
ATOM 1440 O O . VAL B 1 21 ? 6.414 2.637 -1.404 1 94 21 VAL B O 1
ATOM 1443 N N . VAL B 1 22 ? 6.465 1.155 0.248 1 92.5 22 VAL B N 1
ATOM 1444 C CA . VAL B 1 22 ? 7.617 1.775 0.895 1 92.5 22 VAL B CA 1
ATOM 1445 C C . VAL B 1 22 ? 8.844 1.666 -0.013 1 92.5 22 VAL B C 1
ATOM 1447 O O . VAL B 1 22 ? 9.586 2.635 -0.18 1 92.5 22 VAL B O 1
ATOM 1450 N N . ILE B 1 23 ? 9.016 0.533 -0.638 1 95.44 23 ILE B N 1
ATOM 1451 C CA . ILE B 1 23 ? 10.141 0.339 -1.545 1 95.44 23 ILE B CA 1
ATOM 1452 C C . ILE B 1 23 ? 10.008 1.273 -2.746 1 95.44 23 ILE B C 1
ATOM 1454 O O . ILE B 1 23 ? 10.984 1.881 -3.184 1 95.44 23 ILE B O 1
ATOM 1458 N N . ALA B 1 24 ? 8.812 1.361 -3.314 1 96.25 24 ALA B N 1
ATOM 1459 C CA . ALA B 1 24 ? 8.57 2.275 -4.426 1 96.25 24 ALA B CA 1
ATOM 1460 C C . ALA B 1 24 ? 8.977 3.701 -4.066 1 96.25 24 ALA B C 1
ATOM 1462 O O . ALA B 1 24 ? 9.656 4.375 -4.844 1 96.25 24 ALA B O 1
ATOM 1463 N N . LYS B 1 25 ? 8.672 4.133 -2.91 1 93.06 25 LYS B N 1
ATOM 1464 C CA . LYS B 1 25 ? 9.016 5.473 -2.439 1 93.06 25 LYS B CA 1
ATOM 1465 C C . LYS B 1 25 ? 10.523 5.641 -2.301 1 93.06 25 LYS B C 1
ATOM 1467 O O . LYS B 1 25 ? 11.086 6.641 -2.746 1 93.06 25 LYS B O 1
ATOM 1472 N N . ARG B 1 26 ? 11.094 4.672 -1.717 1 92.56 26 ARG B N 1
ATOM 1473 C CA . ARG B 1 26 ? 12.531 4.734 -1.456 1 92.56 26 ARG B CA 1
ATOM 1474 C C . ARG B 1 26 ? 13.32 4.809 -2.758 1 92.56 26 ARG B C 1
ATOM 1476 O O . ARG B 1 26 ? 14.383 5.43 -2.811 1 92.56 26 ARG B O 1
ATOM 1483 N N . LEU B 1 27 ? 12.797 4.207 -3.766 1 95.31 27 LEU B N 1
ATOM 1484 C CA . LEU B 1 27 ? 13.531 4.098 -5.016 1 95.31 27 LEU B CA 1
ATOM 1485 C C . LEU B 1 27 ? 13.062 5.145 -6.02 1 95.31 27 LEU B C 1
ATOM 1487 O O . LEU B 1 27 ? 13.656 5.305 -7.086 1 95.31 27 LEU B O 1
ATOM 1491 N N . GLY B 1 28 ? 11.977 5.789 -5.656 1 94.44 28 GLY B N 1
ATOM 1492 C CA . GLY B 1 28 ? 11.359 6.688 -6.621 1 94.44 28 GLY B CA 1
ATOM 1493 C C . GLY B 1 28 ? 10.648 5.961 -7.746 1 94.44 28 GLY B C 1
ATOM 1494 O O . GLY B 1 28 ? 10.695 6.391 -8.898 1 94.44 28 GLY B O 1
ATOM 1495 N N . TYR B 1 29 ? 10.125 4.785 -7.492 1 96.88 29 TYR B N 1
ATOM 1496 C CA . TYR B 1 29 ? 9.375 3.969 -8.438 1 96.88 29 TYR B CA 1
ATOM 1497 C C . TYR B 1 29 ? 7.875 4.215 -8.305 1 96.88 29 TYR B C 1
ATOM 1499 O O . TYR B 1 29 ? 7.426 4.797 -7.312 1 96.88 29 TYR B O 1
ATOM 1507 N N . ARG B 1 30 ? 7.16 3.836 -9.2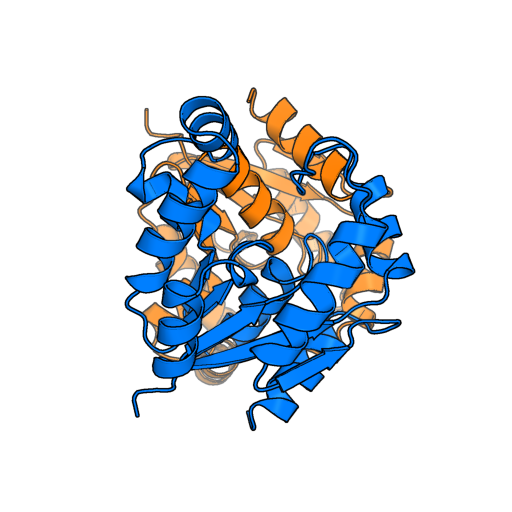81 1 96.19 30 ARG B N 1
ATOM 1508 C CA . ARG B 1 30 ? 5.711 3.727 -9.172 1 96.19 30 ARG B CA 1
ATOM 1509 C C . ARG B 1 30 ? 5.312 2.439 -8.453 1 96.19 30 ARG B C 1
ATOM 1511 O O . ARG B 1 30 ? 6.152 1.562 -8.234 1 96.19 30 ARG B O 1
ATOM 1518 N N . PHE B 1 31 ? 4.047 2.385 -7.98 1 97.19 31 PHE B N 1
ATOM 1519 C CA . PHE B 1 31 ? 3.518 1.189 -7.336 1 97.19 31 PHE B CA 1
ATOM 1520 C C . PHE B 1 31 ? 2.223 0.743 -8.008 1 97.19 31 PHE B C 1
ATOM 1522 O O . PHE B 1 31 ? 1.336 1.561 -8.258 1 97.19 31 PHE B O 1
ATOM 1529 N N . VAL B 1 32 ? 2.148 -0.578 -8.258 1 96.75 32 VAL B N 1
ATOM 1530 C CA . VAL B 1 32 ? 0.943 -1.133 -8.867 1 96.75 32 VAL B CA 1
ATOM 1531 C C . VAL B 1 32 ? 0.514 -2.389 -8.109 1 96.75 32 VAL B C 1
ATOM 1533 O O . VAL B 1 32 ? 1.311 -3.312 -7.93 1 96.75 32 VAL B O 1
ATOM 1536 N N . ASP B 1 33 ? -0.678 -2.375 -7.629 1 97.06 33 ASP B N 1
ATOM 1537 C CA . ASP B 1 33 ? -1.354 -3.59 -7.184 1 97.06 33 ASP B CA 1
ATOM 1538 C C . ASP B 1 33 ? -2.17 -4.211 -8.312 1 97.06 33 ASP B C 1
ATOM 1540 O O . ASP B 1 33 ? -3.135 -3.613 -8.789 1 97.06 33 ASP B O 1
ATOM 1544 N N . THR B 1 34 ? -1.895 -5.402 -8.664 1 97.44 34 THR B N 1
ATOM 1545 C CA . THR B 1 34 ? -2.504 -5.91 -9.891 1 97.44 34 THR B CA 1
ATOM 1546 C C . THR B 1 34 ? -3.928 -6.391 -9.625 1 97.44 34 THR B C 1
ATOM 1548 O O . THR B 1 34 ? -4.703 -6.598 -10.562 1 97.44 34 THR B O 1
ATOM 1551 N N . ASP B 1 35 ? -4.305 -6.672 -8.32 1 96.56 35 ASP B N 1
ATOM 1552 C CA . ASP B 1 35 ? -5.719 -6.914 -8.047 1 96.56 35 ASP B CA 1
ATOM 1553 C C . ASP B 1 35 ? -6.574 -5.727 -8.484 1 96.56 35 ASP B C 1
ATOM 1555 O O . ASP B 1 35 ? -7.66 -5.906 -9.031 1 96.56 35 ASP B O 1
ATOM 1559 N N . ILE B 1 36 ? -6.047 -4.543 -8.25 1 95.62 36 ILE B N 1
ATOM 1560 C CA . ILE B 1 36 ? -6.738 -3.328 -8.664 1 95.62 36 ILE B CA 1
ATOM 1561 C C . ILE B 1 36 ? -6.754 -3.234 -10.188 1 95.62 36 ILE B C 1
ATOM 1563 O O . ILE B 1 36 ? -7.773 -2.881 -10.781 1 95.62 36 ILE B O 1
ATOM 1567 N N . LEU B 1 37 ? -5.648 -3.59 -10.812 1 96.75 37 LEU B N 1
ATOM 1568 C CA . LEU B 1 37 ? -5.562 -3.57 -12.266 1 96.75 37 LEU B CA 1
ATOM 1569 C C . LEU B 1 37 ? -6.574 -4.527 -12.891 1 96.75 37 LEU B C 1
ATOM 1571 O O . LEU B 1 37 ? -7.219 -4.195 -13.883 1 96.75 37 LEU B O 1
ATOM 1575 N N . ILE B 1 38 ? -6.703 -5.676 -12.305 1 97.94 38 ILE B N 1
ATOM 1576 C CA . ILE B 1 38 ? -7.645 -6.676 -12.789 1 97.94 38 ILE B CA 1
ATOM 1577 C C . ILE B 1 38 ? -9.07 -6.137 -12.68 1 97.94 38 ILE B C 1
ATOM 1579 O O . ILE B 1 38 ? -9.852 -6.25 -13.625 1 97.94 38 ILE B O 1
ATOM 1583 N N . GLN B 1 39 ? -9.391 -5.555 -11.594 1 97.38 39 GLN B N 1
ATOM 1584 C CA . GLN B 1 39 ? -10.727 -5 -11.383 1 97.38 39 GLN B CA 1
ATOM 1585 C C . GLN B 1 39 ? -11.016 -3.877 -12.375 1 97.38 39 GLN B C 1
ATOM 1587 O O . GLN B 1 39 ? -12.117 -3.783 -12.914 1 97.38 39 GLN B O 1
ATOM 1592 N N . GLU B 1 40 ? -10.023 -3.068 -12.617 1 95.62 40 GLU B N 1
ATOM 1593 C CA . GLU B 1 40 ? -10.172 -2.002 -13.602 1 95.62 40 GLU B CA 1
ATOM 1594 C C . GLU B 1 40 ? -10.398 -2.57 -15 1 95.62 40 GLU B C 1
ATOM 1596 O O . GLU B 1 40 ? -11.258 -2.092 -15.742 1 95.62 40 GLU B O 1
ATOM 1601 N N . SER B 1 41 ? -9.656 -3.559 -15.32 1 96.31 41 SER B N 1
ATOM 1602 C CA . SER B 1 41 ? -9.719 -4.176 -16.641 1 96.31 41 SER B CA 1
ATOM 1603 C C . SER B 1 41 ? -11.055 -4.859 -16.875 1 96.31 41 SER B C 1
ATOM 1605 O O . SER B 1 41 ? -11.633 -4.77 -17.953 1 96.31 41 SER B O 1
ATOM 1607 N N . GLU B 1 42 ? -11.531 -5.539 -15.836 1 97.12 42 GLU B N 1
ATOM 1608 C CA . GLU B 1 42 ? -12.742 -6.34 -15.961 1 97.12 42 GLU B CA 1
ATOM 1609 C C . GLU B 1 42 ? -13.984 -5.52 -15.625 1 97.12 42 GLU B C 1
ATOM 1611 O O . GLU B 1 42 ? -15.109 -5.922 -15.945 1 97.12 42 GLU B O 1
ATOM 1616 N N . GLY B 1 43 ? -13.805 -4.371 -14.969 1 96.81 43 GLY B N 1
ATOM 1617 C CA . GLY B 1 43 ? -14.922 -3.543 -14.547 1 96.81 43 GLY B CA 1
ATOM 1618 C C . GLY B 1 43 ? -15.758 -4.18 -13.453 1 96.81 43 GLY B C 1
ATOM 1619 O O . GLY B 1 43 ? -16.969 -3.959 -13.375 1 96.81 43 GLY B O 1
ATOM 1620 N N . LYS B 1 44 ? -15.18 -5.102 -12.703 1 96.94 44 LYS B N 1
ATOM 1621 C CA . LYS B 1 44 ? -15.844 -5.836 -11.633 1 96.94 44 LYS B CA 1
ATOM 1622 C C . LYS B 1 44 ? -14.906 -6.043 -10.445 1 96.94 44 LYS B C 1
ATOM 1624 O O . LYS B 1 44 ? -13.68 -6.051 -10.602 1 96.94 44 LYS B O 1
ATOM 1629 N N . LEU B 1 45 ? -15.508 -6.242 -9.297 1 96 45 LEU B N 1
ATOM 1630 C CA . LEU B 1 45 ? -14.727 -6.629 -8.125 1 96 45 LEU B CA 1
ATOM 1631 C C . LEU B 1 45 ? -14.234 -8.07 -8.25 1 96 45 LEU B C 1
ATOM 1633 O O . LEU B 1 45 ? -14.852 -8.883 -8.938 1 96 45 LEU B O 1
ATOM 1637 N N . LEU B 1 46 ? -13.125 -8.352 -7.543 1 94.44 46 LEU B N 1
ATOM 1638 C CA . LEU B 1 46 ? -12.547 -9.688 -7.617 1 94.44 46 LEU B CA 1
ATOM 1639 C C . LEU B 1 46 ? -13.578 -10.75 -7.234 1 94.44 46 LEU B C 1
ATOM 1641 O O . LEU B 1 46 ? -13.703 -11.773 -7.91 1 94.44 46 LEU B O 1
ATOM 164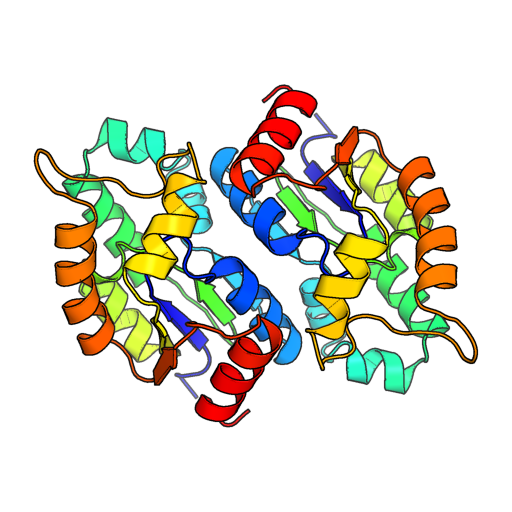5 N N . LYS B 1 47 ? -14.297 -10.508 -6.156 1 92.38 47 LYS B N 1
ATOM 1646 C CA . LYS B 1 47 ? -15.297 -11.469 -5.695 1 92.38 47 LYS B CA 1
ATOM 1647 C C . LYS B 1 47 ? -16.344 -11.727 -6.773 1 92.38 47 LYS B C 1
ATOM 1649 O O . LYS B 1 47 ? -16.812 -12.852 -6.938 1 92.38 47 LYS B O 1
ATOM 1654 N N . ASP B 1 48 ? -16.703 -10.695 -7.5 1 96.56 48 ASP B N 1
ATOM 1655 C CA . ASP B 1 48 ? -17.703 -10.82 -8.555 1 96.56 48 ASP B CA 1
ATOM 1656 C C . ASP B 1 48 ? -17.125 -11.547 -9.773 1 96.56 48 ASP B C 1
ATOM 1658 O O . ASP B 1 48 ? -17.828 -12.336 -10.414 1 96.56 48 ASP B O 1
ATOM 1662 N N . ILE B 1 49 ? -15.883 -11.266 -10.055 1 96.19 49 ILE B N 1
ATOM 1663 C CA . ILE B 1 49 ? -15.211 -11.969 -11.148 1 96.19 49 ILE B CA 1
ATOM 1664 C C . ILE B 1 49 ? -15.172 -13.469 -10.852 1 96.19 49 ILE B C 1
ATOM 1666 O O . ILE B 1 49 ? -15.539 -14.289 -11.695 1 96.19 49 ILE B O 1
ATOM 1670 N N . ILE B 1 50 ? -14.82 -13.836 -9.648 1 94 50 ILE B N 1
ATOM 1671 C CA . ILE B 1 50 ? -14.695 -15.234 -9.258 1 94 50 ILE B CA 1
ATOM 1672 C C . ILE B 1 50 ? -16.078 -15.883 -9.242 1 94 50 ILE B C 1
ATOM 1674 O O . ILE B 1 50 ? -16.234 -17.031 -9.648 1 94 50 ILE B O 1
ATOM 1678 N N . ALA B 1 51 ? -17.031 -15.148 -8.766 1 94.56 51 ALA B N 1
ATOM 1679 C CA . ALA B 1 51 ? -18.406 -15.656 -8.758 1 94.56 51 ALA B CA 1
ATOM 1680 C C . ALA B 1 51 ? -18.875 -15.969 -10.18 1 94.56 51 ALA B C 1
ATOM 1682 O O . ALA B 1 51 ? -19.578 -16.953 -10.398 1 94.56 51 ALA B O 1
ATOM 1683 N N . ASP B 1 52 ? -18.438 -15.172 -11.125 1 96.62 52 ASP B N 1
ATOM 1684 C CA . ASP B 1 52 ? -18.891 -15.281 -12.5 1 96.62 52 ASP B CA 1
ATOM 1685 C C . ASP B 1 52 ? -18.188 -16.438 -13.227 1 96.62 52 ASP B C 1
ATOM 1687 O O . ASP B 1 52 ? -18.828 -17.188 -13.953 1 96.62 52 ASP B O 1
ATOM 1691 N N . VAL B 1 53 ? -16.875 -16.656 -12.977 1 96.38 53 VAL B N 1
ATOM 1692 C CA . VAL B 1 53 ? -16.125 -17.547 -13.859 1 96.38 53 VAL B CA 1
ATOM 1693 C C . VAL B 1 53 ? -15.484 -18.656 -13.039 1 96.38 53 VAL B C 1
ATOM 1695 O O . VAL B 1 53 ? -14.852 -19.562 -13.602 1 96.38 53 VAL B O 1
ATOM 1698 N N . GLY B 1 54 ? -15.617 -18.609 -11.766 1 93.25 54 GLY B N 1
ATOM 1699 C CA . GLY B 1 54 ? -15.023 -19.594 -10.891 1 93.25 54 GLY B CA 1
ATOM 1700 C C . GLY B 1 54 ? -13.531 -19.391 -10.672 1 93.25 54 GLY B C 1
ATOM 1701 O O . GLY B 1 54 ? -12.93 -18.516 -11.305 1 93.25 54 GLY B O 1
ATOM 1702 N N . PRO B 1 55 ? -12.922 -20.203 -9.781 1 92.44 55 PRO B N 1
ATOM 1703 C CA . PRO B 1 55 ? -11.5 -20.062 -9.445 1 92.44 55 PRO B CA 1
ATOM 1704 C C . PRO B 1 55 ? -10.594 -20.281 -10.656 1 92.44 55 PRO B C 1
ATOM 1706 O O . PRO B 1 55 ? -9.633 -19.531 -10.852 1 92.44 55 PRO B O 1
ATOM 1709 N N . ASP B 1 56 ? -10.914 -21.281 -11.438 1 94 56 ASP B N 1
ATOM 1710 C CA . ASP B 1 56 ? -10.094 -21.562 -12.609 1 94 56 ASP B CA 1
ATOM 1711 C C . ASP B 1 56 ? -10.219 -20.453 -13.648 1 94 56 ASP B C 1
ATOM 1713 O O . ASP B 1 56 ? -9.242 -20.078 -14.289 1 94 56 ASP B O 1
ATOM 1717 N N . GLY B 1 57 ? -11.445 -20 -13.828 1 96.75 57 GLY B N 1
ATOM 1718 C CA . GLY B 1 57 ? -11.664 -18.859 -14.711 1 96.75 57 GLY B CA 1
ATOM 1719 C C . GLY B 1 57 ? -10.938 -17.609 -14.258 1 96.75 57 GLY B C 1
ATOM 1720 O O . GLY B 1 57 ? -10.398 -16.859 -15.086 1 96.75 57 GLY B O 1
ATOM 1721 N N . PHE B 1 58 ? -10.898 -17.422 -13.039 1 96.81 58 PHE B N 1
ATOM 1722 C CA . PHE B 1 58 ? -10.188 -16.266 -12.492 1 96.81 58 PHE B CA 1
ATOM 1723 C C . PHE B 1 58 ? -8.703 -16.344 -12.82 1 96.81 58 PHE B C 1
ATOM 1725 O O . PHE B 1 58 ? -8.078 -15.336 -13.156 1 96.81 58 PHE B O 1
ATOM 1732 N N . LEU B 1 59 ? -8.141 -17.531 -12.727 1 97.56 59 LEU B N 1
ATOM 1733 C CA . LEU B 1 59 ? -6.723 -17.688 -13.039 1 97.56 59 LEU B CA 1
ATOM 1734 C C . LEU B 1 59 ? -6.438 -17.297 -14.484 1 97.56 59 LEU B C 1
ATOM 1736 O O . LEU B 1 59 ? -5.371 -16.766 -14.789 1 97.56 59 LEU B O 1
ATOM 1740 N N . LYS B 1 60 ? -7.348 -17.547 -15.336 1 98.25 60 LYS B N 1
ATOM 1741 C CA . LYS B 1 60 ? -7.184 -17.156 -16.734 1 98.25 60 LYS B CA 1
ATOM 1742 C C . LYS B 1 60 ? -7.184 -15.641 -16.891 1 98.25 60 LYS B C 1
ATOM 1744 O O . LYS B 1 60 ? -6.371 -15.086 -17.625 1 98.25 60 LYS B O 1
ATOM 1749 N N . VAL B 1 61 ? -8.086 -15 -16.172 1 98.12 61 VAL B N 1
ATOM 1750 C CA . VAL B 1 61 ? -8.164 -13.539 -16.172 1 98.12 61 VAL B CA 1
ATOM 1751 C C . VAL B 1 61 ? -6.887 -12.953 -15.578 1 98.12 61 VAL B C 1
ATOM 1753 O O . VAL B 1 61 ? -6.277 -12.055 -16.156 1 98.12 61 VAL B O 1
ATOM 1756 N N . GLU B 1 62 ? -6.473 -13.5 -14.438 1 98.31 62 GLU B N 1
ATOM 1757 C CA . GLU B 1 62 ? -5.266 -13.047 -13.742 1 98.31 62 GLU B CA 1
ATOM 1758 C C . GLU B 1 62 ? -4.031 -13.219 -14.625 1 98.31 62 GLU B C 1
ATOM 1760 O O . GLU B 1 62 ? -3.193 -12.312 -14.703 1 98.31 62 GLU B O 1
ATOM 1765 N N . ASP B 1 63 ? -3.973 -14.344 -15.305 1 98.75 63 ASP B N 1
ATOM 1766 C CA . ASP B 1 63 ? -2.85 -14.609 -16.203 1 98.75 63 ASP B CA 1
ATOM 1767 C C . ASP B 1 63 ? -2.826 -13.609 -17.359 1 98.75 63 ASP B C 1
ATOM 1769 O O . ASP B 1 63 ? -1.785 -13.016 -17.656 1 98.75 63 ASP B O 1
ATOM 1773 N N . ARG B 1 64 ? -3.941 -13.359 -17.922 1 98.69 64 ARG B N 1
ATOM 1774 C CA . ARG B 1 64 ? -4.055 -12.461 -19.062 1 98.69 64 ARG B CA 1
ATOM 1775 C C . ARG B 1 64 ? -3.66 -11.039 -18.672 1 98.69 64 ARG B C 1
ATOM 1777 O O . ARG B 1 64 ? -2.809 -10.43 -19.328 1 98.69 64 ARG B O 1
ATOM 1784 N N . VAL B 1 65 ? -4.234 -10.516 -17.641 1 98.56 65 VAL B N 1
ATOM 1785 C CA . VAL B 1 65 ? -4.02 -9.125 -17.25 1 98.56 65 VAL B CA 1
ATOM 1786 C C . VAL B 1 65 ? -2.568 -8.93 -16.812 1 98.56 65 VAL B C 1
ATOM 1788 O O . VAL B 1 65 ? -1.899 -7.992 -17.266 1 98.56 65 VAL B O 1
ATOM 1791 N N . ASN B 1 66 ? -2.033 -9.828 -16.016 1 98.75 66 ASN B N 1
ATOM 1792 C CA . ASN B 1 66 ? -0.667 -9.711 -15.516 1 98.75 66 ASN B CA 1
ATOM 1793 C C . ASN B 1 66 ? 0.355 -9.883 -16.641 1 98.75 66 ASN B C 1
ATOM 1795 O O . ASN B 1 66 ? 1.399 -9.234 -16.641 1 98.75 66 ASN B O 1
ATOM 1799 N N . ALA B 1 67 ? 0.044 -10.734 -17.609 1 98.75 67 ALA B N 1
ATOM 1800 C CA . ALA B 1 67 ? 0.967 -10.992 -18.703 1 98.75 67 ALA B CA 1
ATOM 1801 C C . ALA B 1 67 ? 1.067 -9.781 -19.625 1 98.75 67 ALA B C 1
ATOM 1803 O O . ALA B 1 67 ? 1.98 -9.695 -20.453 1 98.75 67 ALA B O 1
ATOM 1804 N N . GLN B 1 68 ? 0.193 -8.852 -19.438 1 98 68 GLN B N 1
ATOM 1805 C CA . GLN B 1 68 ? 0.141 -7.711 -20.344 1 98 68 GLN B CA 1
ATOM 1806 C C . GLN B 1 68 ? 0.597 -6.43 -19.641 1 98 68 GLN B C 1
ATOM 1808 O O . GLN B 1 68 ? 0.563 -5.348 -20.234 1 98 68 GLN B O 1
ATOM 1813 N N . VAL B 1 69 ? 1.023 -6.562 -18.453 1 97.69 69 VAL B N 1
ATOM 1814 C CA . VAL B 1 69 ? 1.425 -5.383 -17.688 1 97.69 69 VAL B CA 1
ATOM 1815 C C . VAL B 1 69 ? 2.629 -4.723 -18.359 1 97.69 69 VAL B C 1
ATOM 1817 O O . VAL B 1 69 ? 3.641 -5.379 -18.609 1 97.69 69 VAL B O 1
ATOM 1820 N N . LYS B 1 70 ? 2.467 -3.496 -18.719 1 96.88 70 LYS B N 1
ATOM 1821 C CA . LYS B 1 70 ? 3.58 -2.66 -19.172 1 96.88 70 LYS B CA 1
ATOM 1822 C C . LYS B 1 70 ? 4.008 -1.687 -18.078 1 96.88 70 LYS B C 1
ATOM 1824 O O . LYS B 1 70 ? 3.197 -0.89 -17.594 1 96.88 70 LYS B O 1
ATOM 1829 N N . ALA B 1 71 ? 5.25 -1.839 -17.672 1 96.5 71 ALA B N 1
ATOM 1830 C CA . ALA B 1 71 ? 5.711 -1.018 -16.547 1 96.5 71 ALA B CA 1
ATOM 1831 C C . ALA B 1 71 ? 7.211 -0.748 -16.656 1 96.5 71 ALA B C 1
ATOM 1833 O O . ALA B 1 71 ? 7.949 -1.536 -17.25 1 96.5 71 ALA B O 1
ATOM 1834 N N . GLU B 1 72 ? 7.574 0.418 -16.188 1 96.69 72 GLU B N 1
ATOM 1835 C CA . GLU B 1 72 ? 8.961 0.824 -16 1 96.69 72 GLU B CA 1
ATOM 1836 C C . GLU B 1 72 ? 9.172 1.459 -14.633 1 96.69 72 GLU B C 1
ATOM 1838 O O . GLU B 1 72 ? 8.336 2.244 -14.172 1 96.69 72 GLU B O 1
ATOM 1843 N N . ARG B 1 73 ? 10.258 1.122 -14.008 1 96.88 73 ARG B N 1
ATOM 1844 C CA . ARG B 1 73 ? 10.555 1.664 -12.68 1 96.88 73 ARG B CA 1
ATOM 1845 C C . ARG B 1 73 ? 9.32 1.614 -11.789 1 96.88 73 ARG B C 1
ATOM 1847 O O . ARG B 1 73 ? 8.914 2.633 -11.227 1 96.88 73 ARG B O 1
ATOM 1854 N N . THR B 1 74 ? 8.812 0.354 -11.703 1 98 74 THR B N 1
ATOM 1855 C CA . THR B 1 74 ? 7.566 0.132 -10.977 1 98 74 THR B CA 1
ATOM 1856 C C . THR B 1 74 ? 7.691 -1.059 -10.031 1 98 74 THR B C 1
ATOM 1858 O O . THR B 1 74 ? 8.266 -2.088 -10.391 1 98 74 THR B O 1
ATOM 1861 N N . VAL B 1 75 ? 7.23 -0.883 -8.797 1 98.25 75 VAL B N 1
ATOM 1862 C CA . VAL B 1 75 ? 7.02 -2.012 -7.895 1 98.25 75 VAL B CA 1
ATOM 1863 C C . VAL B 1 75 ? 5.629 -2.6 -8.125 1 98.25 75 VAL B C 1
ATOM 1865 O O . VAL B 1 75 ? 4.621 -1.893 -8.023 1 98.25 75 VAL B O 1
ATOM 1868 N N . ILE B 1 76 ? 5.613 -3.85 -8.516 1 98.38 76 ILE B N 1
ATOM 1869 C CA . ILE B 1 76 ? 4.375 -4.539 -8.859 1 98.38 76 ILE B CA 1
ATOM 1870 C C . ILE B 1 76 ? 4.059 -5.59 -7.797 1 98.38 76 ILE B C 1
ATOM 1872 O O . ILE B 1 76 ? 4.918 -6.402 -7.441 1 98.38 76 ILE B O 1
ATOM 1876 N N . SER B 1 77 ? 2.85 -5.523 -7.254 1 97.75 77 SER B N 1
ATOM 1877 C CA . SER B 1 77 ? 2.381 -6.453 -6.23 1 97.75 77 SER B CA 1
ATOM 1878 C C . SER B 1 77 ? 1.149 -7.219 -6.703 1 97.75 77 SER B C 1
ATOM 1880 O O . SER B 1 77 ? 0.018 -6.789 -6.469 1 97.75 77 SER B O 1
ATOM 1882 N N . PRO B 1 78 ? 1.321 -8.383 -7.316 1 97.81 78 PRO B N 1
ATOM 1883 C CA . PRO B 1 78 ? 0.183 -9.211 -7.73 1 97.81 78 PRO B CA 1
ATOM 1884 C C . PRO B 1 78 ? -0.417 -10.008 -6.574 1 97.81 78 PRO B C 1
ATOM 1886 O O . PRO B 1 78 ? 0.146 -10.031 -5.477 1 97.81 78 PRO B O 1
ATOM 1889 N N . GLY B 1 79 ? -1.57 -10.602 -6.855 1 95.56 79 GLY B N 1
ATOM 1890 C CA . GLY B 1 79 ? -2.166 -11.5 -5.875 1 95.56 79 GLY B CA 1
ATOM 1891 C C . GLY B 1 79 ? -1.346 -12.75 -5.633 1 95.56 79 GLY B C 1
ATOM 1892 O O . GLY B 1 79 ? -0.46 -13.086 -6.422 1 95.56 79 GLY B O 1
ATOM 1893 N N . GLY B 1 80 ? -1.66 -13.406 -4.547 1 95.12 80 GLY B N 1
ATOM 1894 C CA . GLY B 1 80 ? -0.912 -14.594 -4.176 1 95.12 80 GLY B CA 1
ATOM 1895 C C . GLY B 1 80 ? -1.021 -15.711 -5.199 1 95.12 80 GLY B C 1
ATOM 1896 O O . GLY B 1 80 ? -0.148 -16.578 -5.273 1 95.12 80 GLY B O 1
ATOM 1897 N N . SER B 1 81 ? -2.006 -15.734 -6.016 1 96.88 81 SER B N 1
ATOM 1898 C CA . SER B 1 81 ? -2.271 -16.828 -6.941 1 96.88 81 SER B CA 1
ATOM 1899 C C . SER B 1 81 ? -1.542 -16.625 -8.266 1 96.88 81 SER B C 1
ATOM 1901 O O . SER B 1 81 ? -1.59 -17.484 -9.148 1 96.88 81 SER B O 1
ATOM 1903 N N . VAL B 1 82 ? -0.783 -15.516 -8.422 1 98.19 82 VAL B N 1
ATOM 1904 C CA . VAL B 1 82 ? -0.153 -15.18 -9.695 1 98.19 82 VAL B CA 1
ATOM 1905 C C . VAL B 1 82 ? 0.859 -16.266 -10.07 1 98.19 82 VAL B C 1
ATOM 1907 O O . VAL B 1 82 ? 1.144 -16.469 -11.25 1 98.19 82 VAL B O 1
ATOM 1910 N N . VAL B 1 83 ? 1.313 -16.969 -9.062 1 98.56 83 VAL B N 1
ATOM 1911 C CA . VAL B 1 83 ? 2.369 -17.953 -9.289 1 98.56 83 VAL B CA 1
ATOM 1912 C C . VAL B 1 83 ? 1.805 -19.156 -10.039 1 98.56 83 VAL B C 1
ATOM 1914 O O . VAL B 1 83 ? 2.559 -19.984 -10.562 1 98.56 83 VAL B O 1
ATOM 1917 N N . TYR B 1 84 ? 0.495 -19.266 -10.141 1 98.19 84 TYR B N 1
ATOM 1918 C CA . TYR B 1 84 ? -0.121 -20.312 -10.961 1 98.19 84 TYR B CA 1
ATOM 1919 C C . TYR B 1 84 ? -0.184 -19.875 -12.422 1 98.19 84 TYR B C 1
ATOM 1921 O O . TYR B 1 84 ? -0.501 -20.688 -13.305 1 98.19 84 TYR B O 1
ATOM 1929 N N . CYS B 1 85 ? 0.048 -18.656 -12.711 1 98.62 85 CYS B N 1
ATOM 1930 C CA . CYS B 1 85 ? -0.109 -18.062 -14.031 1 98.62 85 CYS B CA 1
ATOM 1931 C C . CYS B 1 85 ? 1.215 -18.047 -14.781 1 98.62 85 CYS B C 1
ATOM 1933 O O . CYS B 1 85 ? 1.993 -17.109 -14.672 1 98.62 85 CYS B O 1
ATOM 1935 N N . GLU B 1 86 ? 1.392 -18.984 -15.578 1 98.56 86 GLU B N 1
ATOM 1936 C CA . GLU B 1 86 ? 2.684 -19.203 -16.219 1 98.56 86 GLU B CA 1
ATOM 1937 C C . GLU B 1 86 ? 3.051 -18.047 -17.141 1 98.56 86 GLU B C 1
ATOM 1939 O O . GLU B 1 86 ? 4.199 -17.594 -17.141 1 98.56 86 GLU B O 1
ATOM 1944 N N . ASN B 1 87 ? 2.16 -17.562 -17.922 1 98.81 87 ASN B N 1
ATOM 1945 C CA . ASN B 1 87 ? 2.455 -16.453 -18.828 1 98.81 87 ASN B CA 1
ATOM 1946 C C . ASN B 1 87 ? 2.793 -15.18 -18.047 1 98.81 87 ASN B C 1
ATOM 1948 O O . ASN B 1 87 ? 3.711 -14.445 -18.422 1 98.81 87 ASN B O 1
ATOM 1952 N N . ALA B 1 88 ? 2.012 -14.992 -17.016 1 98.81 88 ALA B N 1
ATOM 1953 C CA . ALA B 1 88 ? 2.27 -13.836 -16.172 1 98.81 88 ALA B CA 1
ATOM 1954 C C . ALA B 1 88 ? 3.67 -13.891 -15.57 1 98.81 88 ALA B C 1
ATOM 1956 O O . ALA B 1 88 ? 4.414 -12.914 -15.617 1 98.81 88 ALA B O 1
ATOM 1957 N N . MET B 1 89 ? 3.992 -15.039 -15.039 1 98.88 89 MET B N 1
ATOM 1958 C CA . MET B 1 89 ? 5.285 -15.172 -14.375 1 98.88 89 MET B CA 1
ATOM 1959 C C . MET B 1 89 ? 6.426 -15.055 -15.383 1 98.88 89 MET B C 1
ATOM 1961 O O . MET B 1 89 ? 7.469 -14.469 -15.078 1 98.88 89 MET B O 1
ATOM 1965 N N . LYS B 1 90 ? 6.266 -15.609 -16.562 1 98.56 90 LYS B N 1
ATOM 1966 C CA . LYS B 1 90 ? 7.254 -15.445 -17.625 1 98.56 90 LYS B CA 1
ATOM 1967 C C . LYS B 1 90 ? 7.441 -13.969 -17.969 1 98.56 90 LYS B C 1
ATOM 1969 O O . LYS B 1 90 ? 8.57 -13.492 -18.078 1 98.56 90 LYS B O 1
ATOM 1974 N N . HIS B 1 91 ? 6.395 -13.234 -18.156 1 98.62 91 HIS B N 1
ATOM 1975 C CA . HIS B 1 91 ? 6.426 -11.812 -18.469 1 98.62 91 HIS B CA 1
ATOM 1976 C C . HIS B 1 91 ? 7.137 -11.023 -17.375 1 98.62 91 HIS B C 1
ATOM 1978 O O . HIS B 1 91 ? 7.992 -10.188 -17.656 1 98.62 91 HIS B O 1
ATOM 1984 N N . TYR B 1 92 ? 6.785 -11.352 -16.094 1 98.5 92 TYR B N 1
ATOM 1985 C CA . TYR B 1 92 ? 7.371 -10.641 -14.969 1 98.5 92 TYR B CA 1
ATOM 1986 C C . TYR B 1 92 ? 8.875 -10.875 -14.898 1 98.5 92 TYR B C 1
ATOM 1988 O O . TYR B 1 92 ? 9.641 -9.953 -14.602 1 98.5 92 TYR B O 1
ATOM 1996 N N . LYS B 1 93 ? 9.281 -12.023 -15.219 1 97.94 93 LYS B N 1
ATOM 1997 C CA . LYS B 1 93 ? 10.711 -12.312 -15.242 1 97.94 93 LYS B CA 1
ATOM 1998 C C . LYS B 1 93 ? 11.414 -11.555 -16.359 1 97.94 93 LYS B C 1
ATOM 2000 O O . LYS B 1 93 ? 12.602 -11.242 -16.25 1 97.94 93 LYS B O 1
ATOM 2005 N N . GLU B 1 94 ? 10.695 -11.297 -17.359 1 97.62 94 GLU B N 1
ATOM 2006 C CA . GLU B 1 94 ? 11.258 -10.562 -18.484 1 97.62 94 GLU B CA 1
ATOM 2007 C C . GLU B 1 94 ? 11.398 -9.078 -18.172 1 97.62 94 GLU B C 1
ATOM 2009 O O . GLU B 1 94 ? 12.352 -8.43 -18.609 1 97.62 94 GLU B O 1
ATOM 2014 N N . ILE B 1 95 ? 10.516 -8.578 -17.406 1 97.62 95 ILE B N 1
ATOM 2015 C CA . ILE B 1 95 ? 10.477 -7.121 -17.328 1 97.62 95 ILE B CA 1
ATOM 2016 C C . ILE B 1 95 ? 11.039 -6.668 -15.977 1 97.62 95 ILE B C 1
ATOM 2018 O O . ILE B 1 95 ? 11.117 -5.465 -15.703 1 97.62 95 ILE B O 1
ATOM 2022 N N . GLY B 1 96 ? 11.406 -7.637 -15.07 1 97.94 96 GLY B N 1
ATOM 2023 C CA . GLY B 1 96 ? 11.922 -7.18 -13.789 1 97.94 96 GLY B CA 1
ATOM 2024 C C . GLY B 1 96 ? 12.453 -8.305 -12.922 1 97.94 96 GLY B C 1
ATOM 2025 O O . GLY B 1 96 ? 12.672 -9.422 -13.406 1 97.94 96 GLY B O 1
ATOM 2026 N N . LYS B 1 97 ? 12.797 -7.961 -11.656 1 98.19 97 LYS B N 1
ATOM 2027 C CA . LYS B 1 97 ? 13.242 -8.922 -10.656 1 98.19 97 LYS B CA 1
ATOM 2028 C C . LYS B 1 97 ? 12.086 -9.391 -9.781 1 98.19 97 LYS B C 1
ATOM 2030 O O . LYS B 1 97 ? 11.344 -8.578 -9.234 1 98.19 97 LYS B O 1
ATOM 2035 N N . VAL B 1 98 ? 11.977 -10.664 -9.711 1 98.62 98 VAL B N 1
ATOM 2036 C CA . VAL B 1 98 ? 10.922 -11.258 -8.891 1 98.62 98 VAL B CA 1
ATOM 2037 C C . VAL B 1 98 ? 11.445 -11.492 -7.473 1 98.62 98 VAL B C 1
ATOM 2039 O O . VAL B 1 98 ? 12.406 -12.242 -7.277 1 98.62 98 VAL B O 1
ATOM 2042 N N . VAL B 1 99 ? 10.812 -10.836 -6.5 1 98.62 99 VAL B N 1
ATOM 2043 C CA . VAL B 1 99 ? 11.203 -10.922 -5.098 1 98.62 99 VAL B CA 1
ATOM 2044 C C . VAL B 1 99 ? 10.141 -11.695 -4.312 1 98.62 99 VAL B C 1
ATOM 2046 O O . VAL B 1 99 ? 8.992 -11.258 -4.219 1 98.62 99 VAL B O 1
ATOM 2049 N N . TYR B 1 100 ? 10.523 -12.781 -3.766 1 98.88 100 TYR B N 1
ATOM 2050 C CA . TYR B 1 100 ? 9.664 -13.578 -2.896 1 98.88 100 TYR B CA 1
ATOM 2051 C C . TYR B 1 100 ? 9.781 -13.117 -1.448 1 98.88 100 TYR B C 1
ATOM 2053 O O . TYR B 1 100 ? 10.836 -13.25 -0.828 1 98.88 100 TYR B O 1
ATOM 2061 N N . LEU B 1 101 ? 8.727 -12.469 -0.936 1 98.25 101 LEU B N 1
ATOM 2062 C CA . LEU B 1 101 ? 8.625 -12.242 0.501 1 98.25 101 LEU B CA 1
ATOM 2063 C C . LEU B 1 101 ? 8.164 -13.508 1.22 1 98.25 101 LEU B C 1
ATOM 2065 O O . LEU B 1 101 ? 7.012 -13.922 1.092 1 98.25 101 LEU B O 1
ATOM 2069 N N . GLN B 1 102 ? 9.039 -14.023 1.933 1 98.25 102 GLN B N 1
ATOM 2070 C CA . GLN B 1 102 ? 8.82 -15.328 2.551 1 98.25 102 GLN B CA 1
ATOM 2071 C C . GLN B 1 102 ? 8.477 -15.188 4.027 1 98.25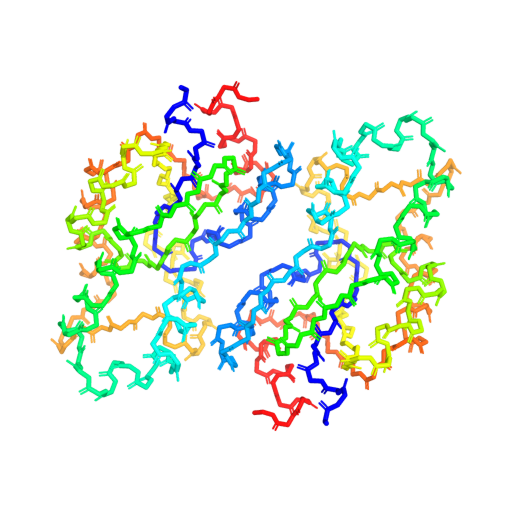 102 GLN B C 1
ATOM 2073 O O . GLN B 1 102 ? 9.055 -14.359 4.73 1 98.25 102 GLN B O 1
ATOM 2078 N N . ALA B 1 103 ? 7.555 -15.977 4.52 1 97.19 103 ALA B N 1
ATOM 2079 C CA . ALA B 1 103 ? 7.246 -16.125 5.938 1 97.19 103 ALA B CA 1
ATOM 2080 C C . ALA B 1 103 ? 6.805 -17.547 6.262 1 97.19 103 ALA B C 1
ATOM 2082 O O . ALA B 1 103 ? 6.309 -18.266 5.387 1 97.19 103 ALA B O 1
ATOM 2083 N N . SER B 1 104 ? 7 -17.922 7.488 1 97.5 104 SER B N 1
ATOM 2084 C CA . SER B 1 104 ? 6.582 -19.25 7.922 1 97.5 104 SER B CA 1
ATOM 2085 C C . SER B 1 104 ? 5.062 -19.391 7.875 1 97.5 104 SER B C 1
ATOM 2087 O O . SER B 1 104 ? 4.34 -18.391 7.867 1 97.5 104 SER B O 1
ATOM 2089 N N . PHE B 1 105 ? 4.637 -20.625 7.844 1 96.5 105 PHE B N 1
ATOM 2090 C CA . PHE B 1 105 ? 3.205 -20.891 7.898 1 96.5 105 PHE B CA 1
ATOM 2091 C C . PHE B 1 105 ? 2.592 -20.297 9.164 1 96.5 105 PHE B C 1
ATOM 2093 O O . PHE B 1 105 ? 1.491 -19.75 9.125 1 96.5 105 PHE B O 1
ATOM 2100 N N . GLU B 1 106 ? 3.266 -20.406 10.242 1 95 106 GLU B N 1
ATOM 2101 C CA . GLU B 1 106 ? 2.773 -19.875 11.516 1 95 106 GLU B CA 1
ATOM 2102 C C . GLU B 1 106 ? 2.531 -18.375 11.43 1 95 106 GLU B C 1
ATOM 2104 O O . GLU B 1 106 ? 1.499 -17.875 11.891 1 95 106 GLU B O 1
ATOM 2109 N N . THR B 1 107 ? 3.455 -17.703 10.812 1 92.5 107 THR B N 1
ATOM 2110 C CA . THR B 1 107 ? 3.344 -16.25 10.656 1 92.5 107 THR B CA 1
ATOM 2111 C C . THR B 1 107 ? 2.148 -15.891 9.781 1 92.5 107 THR B C 1
ATOM 2113 O O . THR B 1 107 ? 1.318 -15.07 10.164 1 92.5 107 THR B O 1
ATOM 2116 N N . ILE B 1 108 ? 2.01 -16.578 8.641 1 92.88 108 ILE B N 1
ATOM 2117 C CA . ILE B 1 108 ? 0.938 -16.312 7.688 1 92.88 108 ILE B CA 1
ATOM 2118 C C . ILE B 1 108 ? -0.41 -16.656 8.32 1 92.88 108 ILE B C 1
ATOM 2120 O O . ILE B 1 108 ? -1.356 -15.859 8.234 1 92.88 108 ILE B O 1
ATOM 2124 N N . ASN B 1 109 ? -0.477 -17.766 8.945 1 91.19 109 ASN B N 1
ATOM 2125 C CA . ASN B 1 109 ? -1.714 -18.219 9.578 1 91.19 109 ASN B CA 1
ATOM 2126 C C . ASN B 1 109 ? -2.186 -17.25 10.656 1 91.19 109 ASN B C 1
ATOM 2128 O O . ASN B 1 109 ? -3.381 -16.969 10.766 1 91.19 109 ASN B O 1
ATOM 2132 N N . SER B 1 110 ? -1.318 -16.797 11.422 1 87.44 110 SER B N 1
ATOM 2133 C CA . SER B 1 110 ? -1.65 -15.836 12.477 1 87.44 110 SER B CA 1
ATOM 2134 C C . SER B 1 110 ? -2.207 -14.539 11.891 1 87.44 110 SER B C 1
ATOM 2136 O O . SER B 1 110 ? -3.199 -14 12.383 1 87.44 110 SER B O 1
ATOM 2138 N N . ARG B 1 111 ? -1.648 -14.117 10.828 1 82.31 111 ARG B N 1
ATOM 2139 C CA . ARG B 1 111 ? -2.057 -12.859 10.203 1 82.31 111 ARG B CA 1
ATOM 2140 C C . ARG B 1 111 ? -3.404 -13.008 9.508 1 82.31 111 ARG B C 1
ATOM 2142 O O . ARG B 1 111 ? -4.207 -12.07 9.484 1 82.31 111 ARG B O 1
ATOM 2149 N N . LEU B 1 112 ? -3.631 -14.18 8.898 1 82.94 112 LEU B N 1
ATOM 2150 C CA . LEU B 1 112 ? -4.867 -14.406 8.156 1 82.94 112 LEU B CA 1
ATOM 2151 C C . LEU B 1 112 ? -6.027 -14.688 9.109 1 82.94 112 LEU B C 1
ATOM 2153 O O . LEU B 1 112 ? -7.176 -14.359 8.805 1 82.94 112 LEU B O 1
ATOM 2157 N N . LYS B 1 113 ? -5.848 -15.492 10.062 1 73.81 113 LYS B N 1
ATOM 2158 C CA . LYS B 1 113 ? -6.895 -15.773 11.039 1 73.81 113 LYS B CA 1
ATOM 2159 C C . LYS B 1 113 ? -7.449 -14.492 11.641 1 73.81 113 LYS B C 1
ATOM 2161 O O . LYS B 1 113 ? -8.641 -14.406 11.938 1 73.81 113 LYS B O 1
ATOM 2166 N N . ASN B 1 114 ? -6.648 -13.68 11.742 1 59.47 114 ASN B N 1
ATOM 2167 C CA . ASN B 1 114 ? -7.086 -12.383 12.266 1 59.47 114 ASN B CA 1
ATOM 2168 C C . ASN B 1 114 ? -7.844 -11.586 11.211 1 59.47 114 ASN B C 1
ATOM 2170 O O . ASN B 1 114 ? -8.508 -10.594 11.539 1 59.47 114 ASN B O 1
ATOM 2174 N N . ALA B 1 115 ? -7.727 -12.008 9.93 1 54.88 115 ALA B N 1
ATOM 2175 C CA . ALA B 1 115 ? -8.391 -11.32 8.828 1 54.88 115 ALA B CA 1
ATOM 2176 C C . ALA B 1 115 ? -9.742 -11.961 8.516 1 54.88 115 ALA B C 1
ATOM 2178 O O . ALA B 1 115 ? -9.812 -13.156 8.219 1 54.88 115 ALA B O 1
ATOM 2179 N N . LYS B 1 116 ? -10.812 -11.758 9.461 1 49.84 116 LYS B N 1
ATOM 2180 C CA . LYS B 1 116 ? -12.086 -12.398 9.141 1 49.84 116 LYS B CA 1
ATOM 2181 C C . LYS B 1 116 ? -12.273 -12.516 7.629 1 49.84 116 LYS B C 1
ATOM 2183 O O . LYS B 1 116 ? -13.117 -13.281 7.16 1 49.84 116 LYS B O 1
ATOM 2188 N N . GLY B 1 117 ? -11.758 -11.547 6.734 1 49.28 117 GLY B N 1
ATOM 2189 C CA . GLY B 1 117 ? -12.023 -11.43 5.309 1 49.28 117 GLY B CA 1
ATOM 2190 C C . GLY B 1 117 ? -10.992 -12.133 4.449 1 49.28 117 GLY B C 1
ATOM 2191 O O . GLY B 1 117 ? -9.859 -12.352 4.891 1 49.28 117 GLY B O 1
ATOM 2192 N N . ARG B 1 118 ? -11.656 -13.164 3.586 1 54.69 118 ARG B N 1
ATOM 2193 C CA . ARG B 1 118 ? -11.203 -14.281 2.768 1 54.69 118 ARG B CA 1
ATOM 2194 C C . ARG B 1 118 ? -10.172 -13.828 1.741 1 54.69 118 ARG B C 1
ATOM 2196 O O . ARG B 1 118 ? -10.531 -13.273 0.701 1 54.69 118 ARG B O 1
ATOM 2203 N N . GLY B 1 119 ? -9.055 -13.367 2.186 1 59.09 119 GLY B N 1
ATOM 2204 C CA . GLY B 1 119 ? -8.008 -13.008 1.24 1 59.09 119 GLY B CA 1
ATOM 2205 C C . GLY B 1 119 ? -7.488 -14.195 0.448 1 59.09 119 GLY B C 1
ATOM 2206 O O . GLY B 1 119 ? -6.684 -14.031 -0.471 1 59.09 119 GLY B O 1
ATOM 2207 N N . VAL B 1 120 ? -8.016 -15.359 0.924 1 69 120 VAL B N 1
ATOM 2208 C CA . VAL B 1 120 ? -7.504 -16.531 0.227 1 69 120 VAL B CA 1
ATOM 2209 C C . VAL B 1 120 ? -8.672 -17.406 -0.247 1 69 120 VAL B C 1
ATOM 2211 O O . VAL B 1 120 ? -9.578 -17.719 0.53 1 69 120 VAL B O 1
ATOM 2214 N N . VAL B 1 121 ? -8.727 -17.625 -1.488 1 68.94 121 VAL B N 1
ATOM 2215 C CA . VAL B 1 121 ? -9.703 -18.562 -2.025 1 68.94 121 VAL B CA 1
ATOM 2216 C C . VAL B 1 121 ? -9.172 -19.984 -1.903 1 68.94 121 VAL B C 1
ATOM 2218 O O . VAL B 1 121 ? -8.148 -20.328 -2.502 1 68.94 121 VAL B O 1
ATOM 2221 N N . LEU B 1 122 ? -9.82 -20.703 -1.08 1 76.62 122 LEU B N 1
ATOM 2222 C CA . LEU B 1 122 ? -9.445 -22.109 -0.932 1 76.62 122 LEU B CA 1
ATOM 2223 C C . LEU B 1 122 ? -10.352 -23 -1.771 1 76.62 122 LEU B C 1
ATOM 2225 O O . LEU B 1 122 ? -11.555 -22.75 -1.871 1 76.62 122 LEU B O 1
ATOM 2229 N N . ARG B 1 123 ? -9.727 -23.922 -2.445 1 76.88 123 ARG B N 1
ATOM 2230 C CA . ARG B 1 123 ? -10.508 -24.938 -3.152 1 76.88 123 ARG B CA 1
ATOM 2231 C C . ARG B 1 123 ? -11.211 -25.859 -2.174 1 76.88 123 ARG B C 1
ATOM 2233 O O . ARG B 1 123 ? -10.852 -25.922 -0.997 1 76.88 123 ARG B O 1
ATOM 2240 N N . ASP B 1 124 ? -12.211 -26.562 -2.762 1 77.75 124 ASP B N 1
ATOM 2241 C CA . ASP B 1 124 ? -12.953 -27.5 -1.923 1 77.75 124 ASP B CA 1
ATOM 2242 C C . ASP B 1 124 ? -12.023 -28.5 -1.256 1 77.75 124 ASP B C 1
ATOM 2244 O O . ASP B 1 124 ? -11.273 -29.219 -1.936 1 77.75 124 ASP B O 1
ATOM 2248 N N . GLY B 1 125 ? -12 -28.516 0.083 1 82.94 125 GLY B N 1
ATOM 2249 C CA . GLY B 1 125 ? -11.234 -29.5 0.837 1 82.94 125 GLY B CA 1
ATOM 2250 C C . GLY B 1 125 ? -9.789 -29.078 1.058 1 82.94 125 GLY B C 1
ATOM 2251 O O . GLY B 1 125 ? -9.047 -29.766 1.77 1 82.94 125 GLY B O 1
ATOM 2252 N N . GLN B 1 126 ? -9.398 -28.078 0.479 1 88.69 126 GLN B N 1
ATOM 2253 C CA . GLN B 1 126 ? -8.016 -27.641 0.633 1 88.69 126 GLN B CA 1
ATOM 2254 C C . GLN B 1 126 ? -7.828 -26.875 1.935 1 88.69 126 GLN B C 1
ATOM 2256 O O . GLN B 1 126 ? -8.648 -26.016 2.285 1 88.69 126 GLN B O 1
ATOM 2261 N N . THR B 1 127 ? -6.734 -27.172 2.629 1 90.94 127 THR B N 1
ATOM 2262 C CA . THR B 1 127 ? -6.391 -26.422 3.832 1 90.94 127 THR B CA 1
ATOM 2263 C C . THR B 1 127 ? -5.445 -25.266 3.498 1 90.94 127 THR B C 1
ATOM 2265 O O . THR B 1 127 ? -4.805 -25.266 2.445 1 90.94 127 THR B O 1
ATOM 2268 N N . LEU B 1 128 ? -5.359 -24.359 4.359 1 92.31 128 LEU B N 1
ATOM 2269 C CA . LEU B 1 128 ? -4.41 -23.266 4.195 1 92.31 128 LEU B CA 1
ATOM 2270 C C . LEU B 1 128 ? -2.977 -23.797 4.156 1 92.31 128 LEU B C 1
ATOM 2272 O O . LEU B 1 128 ? -2.143 -23.281 3.408 1 92.31 128 LEU B O 1
ATOM 2276 N N . LYS B 1 129 ? -2.768 -24.797 4.992 1 95.25 129 LYS B N 1
ATOM 2277 C CA . LYS B 1 129 ? -1.44 -25.406 5.035 1 95.25 129 LYS B CA 1
ATOM 2278 C C . LYS B 1 129 ? -1.091 -26.047 3.697 1 95.25 129 LYS B C 1
ATOM 2280 O O . LYS B 1 129 ? 0.029 -25.906 3.205 1 95.25 129 LYS B O 1
ATOM 2285 N N . ALA B 1 130 ? -2.014 -26.766 3.131 1 95.25 130 ALA B N 1
ATOM 2286 C CA . ALA B 1 130 ? -1.789 -27.391 1.828 1 95.25 130 ALA B CA 1
ATOM 2287 C C . ALA B 1 130 ? -1.528 -26.344 0.756 1 95.25 130 ALA B C 1
ATOM 2289 O O . ALA B 1 130 ? -0.645 -26.5 -0.087 1 95.25 130 ALA B O 1
ATOM 2290 N N . LEU B 1 131 ? -2.314 -25.312 0.781 1 95.25 131 LEU B N 1
ATOM 2291 C CA . LEU B 1 131 ? -2.121 -24.203 -0.146 1 95.25 131 LEU B CA 1
ATOM 2292 C C . LEU B 1 131 ? -0.742 -23.578 0.032 1 95.25 131 LEU B C 1
ATOM 2294 O O . LEU B 1 131 ? -0.037 -23.328 -0.949 1 95.25 131 LEU B O 1
ATOM 2298 N N . TYR B 1 132 ? -0.408 -23.328 1.291 1 96.81 132 TYR B N 1
ATOM 2299 C CA . TYR B 1 132 ? 0.895 -22.766 1.635 1 96.81 132 TYR B CA 1
ATOM 2300 C C . TYR B 1 132 ? 2.021 -23.625 1.081 1 96.81 132 TYR B C 1
ATOM 2302 O O . TYR B 1 132 ? 2.92 -23.125 0.4 1 96.81 132 TYR B O 1
ATOM 2310 N N . ASP B 1 133 ? 1.945 -24.922 1.314 1 97.62 133 ASP B N 1
ATOM 2311 C CA . ASP B 1 133 ? 2.988 -25.859 0.89 1 97.62 133 ASP B CA 1
ATOM 2312 C C . ASP B 1 133 ? 3.096 -25.891 -0.633 1 97.62 133 ASP B C 1
ATOM 2314 O O . ASP B 1 133 ? 4.199 -25.984 -1.179 1 97.62 133 ASP B O 1
ATOM 2318 N N . GLU B 1 134 ? 2.025 -25.844 -1.235 1 97 134 GLU B N 1
ATOM 2319 C CA . GLU B 1 134 ? 1.983 -25.859 -2.693 1 97 134 GLU B CA 1
ATOM 2320 C C . GLU B 1 134 ? 2.592 -24.578 -3.268 1 97 134 GLU B C 1
ATOM 2322 O O . GLU B 1 134 ? 3.428 -24.641 -4.172 1 97 134 GLU B O 1
ATOM 2327 N N . ARG B 1 135 ? 2.219 -23.484 -2.727 1 97.69 135 ARG B N 1
ATOM 2328 C CA . ARG B 1 135 ? 2.635 -22.203 -3.295 1 97.69 135 ARG B CA 1
ATOM 2329 C C . ARG B 1 135 ? 4.098 -21.906 -2.982 1 97.69 135 ARG B C 1
ATOM 2331 O O . ARG B 1 135 ? 4.797 -21.281 -3.783 1 97.69 135 ARG B O 1
ATOM 2338 N N . VAL B 1 136 ? 4.512 -22.375 -1.844 1 98.44 136 VAL B N 1
ATOM 2339 C CA . VAL B 1 136 ? 5.902 -22.156 -1.468 1 98.44 136 VAL B CA 1
ATOM 2340 C C . VAL B 1 136 ? 6.824 -22.688 -2.568 1 98.44 136 VAL B C 1
ATOM 2342 O O . VAL B 1 136 ? 7.789 -22.016 -2.945 1 98.44 136 VAL B O 1
ATOM 2345 N N . LYS B 1 137 ? 6.539 -23.859 -3.113 1 98.5 137 LYS B N 1
ATOM 2346 C CA . LYS B 1 137 ? 7.348 -24.453 -4.176 1 98.5 137 LYS B CA 1
ATOM 2347 C C . LYS B 1 137 ? 7.359 -23.562 -5.414 1 98.5 137 LYS B C 1
ATOM 2349 O O . LYS B 1 137 ? 8.391 -23.422 -6.074 1 98.5 137 LYS B O 1
ATOM 2354 N N . LEU B 1 138 ? 6.246 -22.984 -5.699 1 98.75 138 LEU B N 1
ATOM 2355 C CA . LEU B 1 138 ? 6.137 -22.109 -6.867 1 98.75 138 LEU B CA 1
ATOM 2356 C C . LEU B 1 138 ? 6.82 -20.766 -6.617 1 98.75 138 LEU B C 1
ATOM 2358 O O . LEU B 1 138 ? 7.469 -20.234 -7.512 1 98.75 138 LEU B O 1
ATOM 2362 N N . PHE B 1 139 ? 6.621 -20.25 -5.398 1 98.75 139 PHE B N 1
ATOM 2363 C CA . PHE B 1 139 ? 7.332 -19.031 -5.047 1 98.75 139 PHE B CA 1
ATOM 2364 C C . PHE B 1 139 ? 8.836 -19.203 -5.238 1 98.75 139 PHE B C 1
ATOM 2366 O O . PHE B 1 139 ? 9.484 -18.344 -5.848 1 98.75 139 PHE B O 1
ATOM 2373 N N . GLU B 1 140 ? 9.336 -20.281 -4.746 1 98.62 140 GLU B N 1
ATOM 2374 C CA . GLU B 1 140 ? 10.766 -20.562 -4.832 1 98.62 140 GLU B CA 1
ATOM 2375 C C . GLU B 1 140 ? 11.211 -20.734 -6.285 1 98.62 140 GLU B C 1
ATOM 2377 O O . GLU B 1 140 ? 12.305 -20.312 -6.664 1 98.62 140 GLU B O 1
ATOM 2382 N N . LYS B 1 141 ? 10.383 -21.328 -7.047 1 98.5 141 LYS B N 1
ATOM 2383 C CA . LYS B 1 141 ? 10.664 -21.578 -8.461 1 98.5 141 LYS B CA 1
ATOM 2384 C C . LYS B 1 141 ? 10.859 -20.266 -9.219 1 98.5 141 LYS B C 1
ATOM 2386 O O . LYS B 1 141 ? 11.766 -20.156 -10.047 1 98.5 141 LYS B O 1
ATOM 2391 N N . TYR B 1 142 ? 10.07 -19.281 -8.922 1 98.69 142 TYR B N 1
ATOM 2392 C CA . TYR B 1 142 ? 10.023 -18.078 -9.742 1 98.69 142 TYR B CA 1
ATOM 2393 C C . TYR B 1 142 ? 10.906 -16.984 -9.156 1 98.69 142 TYR B C 1
ATOM 2395 O O . TYR B 1 142 ? 11.258 -16.016 -9.844 1 98.69 142 TYR B O 1
ATOM 2403 N N . ALA B 1 143 ? 11.297 -17.109 -7.941 1 98.69 143 ALA B N 1
ATOM 2404 C CA . ALA B 1 143 ? 11.969 -16.016 -7.234 1 98.69 143 ALA B CA 1
ATOM 2405 C C . ALA B 1 143 ? 13.383 -15.82 -7.762 1 98.69 143 ALA B C 1
ATOM 2407 O O . ALA B 1 143 ? 14.133 -16.781 -7.941 1 98.69 143 ALA B O 1
ATOM 2408 N N . ASP B 1 144 ? 13.727 -14.578 -8.039 1 98.25 144 ASP B N 1
ATOM 2409 C CA . ASP B 1 144 ? 15.125 -14.203 -8.227 1 98.25 144 ASP B CA 1
ATOM 2410 C C . ASP B 1 144 ? 15.797 -13.922 -6.883 1 98.25 144 ASP B C 1
ATOM 2412 O O . ASP B 1 144 ? 17 -14.133 -6.734 1 98.25 144 A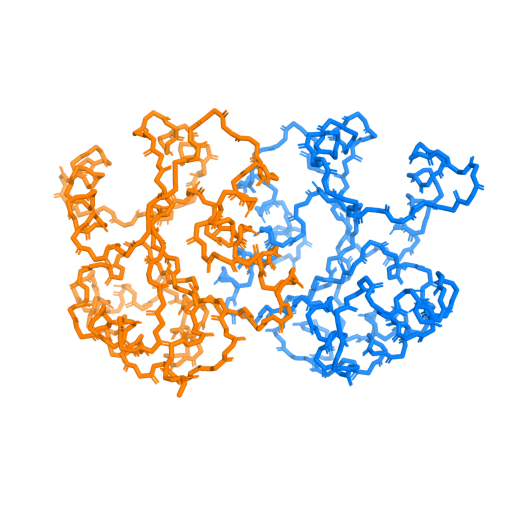SP B O 1
ATOM 2416 N N . ILE B 1 145 ? 15.055 -13.344 -5.996 1 98.12 145 ILE B N 1
ATOM 2417 C CA . ILE B 1 145 ? 15.477 -12.977 -4.648 1 98.12 145 ILE B CA 1
ATOM 2418 C C . ILE B 1 145 ? 14.445 -13.469 -3.635 1 98.12 145 ILE B C 1
ATOM 2420 O O . ILE B 1 145 ? 13.242 -13.391 -3.879 1 98.12 145 ILE B O 1
ATOM 2424 N N . THR B 1 146 ? 14.906 -13.992 -2.553 1 98.56 146 THR B N 1
ATOM 2425 C CA . THR B 1 146 ? 14.031 -14.375 -1.448 1 98.56 146 THR B CA 1
ATOM 2426 C C . THR B 1 146 ? 14.414 -13.617 -0.176 1 98.56 146 THR B C 1
ATOM 2428 O O . THR B 1 146 ? 15.586 -13.586 0.203 1 98.56 146 THR B O 1
ATOM 2431 N N . VAL B 1 147 ? 13.469 -12.977 0.432 1 98 147 VAL B N 1
ATOM 2432 C CA . VAL B 1 147 ? 13.672 -12.266 1.692 1 98 147 VAL B CA 1
ATOM 2433 C C . VAL B 1 147 ? 12.703 -12.805 2.746 1 98 147 VAL B C 1
ATOM 2435 O O . VAL B 1 147 ? 11.484 -12.789 2.547 1 98 147 VAL B O 1
ATOM 2438 N N . CYS B 1 148 ? 13.156 -13.266 3.836 1 96.38 148 CYS B N 1
ATOM 2439 C CA . CYS B 1 148 ? 12.344 -13.812 4.914 1 96.38 148 CYS B CA 1
ATOM 2440 C C . CYS B 1 148 ? 11.883 -12.711 5.863 1 96.38 148 CYS B C 1
ATOM 2442 O O . CYS B 1 148 ? 12.695 -11.938 6.367 1 96.38 148 CYS B O 1
ATOM 2444 N N . GLU B 1 149 ? 10.609 -12.719 6.059 1 93 149 GLU B N 1
ATOM 2445 C CA . GLU B 1 149 ? 10.016 -11.688 6.91 1 93 149 GLU B CA 1
ATOM 2446 C C . GLU B 1 149 ? 9.898 -12.164 8.352 1 93 149 GLU B C 1
ATOM 2448 O O . GLU B 1 149 ? 9.602 -11.375 9.25 1 93 149 GLU B O 1
ATOM 2453 N N . ASP B 1 150 ? 10.141 -13.406 8.633 1 93.25 150 ASP B N 1
ATOM 2454 C CA . ASP B 1 150 ? 9.93 -13.938 9.977 1 93.25 150 ASP B CA 1
ATOM 2455 C C . ASP B 1 150 ? 10.789 -13.203 11 1 93.25 150 ASP B C 1
ATOM 2457 O O . ASP B 1 150 ? 11.992 -13.031 10.797 1 93.25 150 ASP B O 1
ATOM 2461 N N . ASN B 1 151 ? 10.133 -12.75 12.094 1 87.94 151 ASN B N 1
ATOM 2462 C CA . ASN B 1 151 ? 10.797 -12.086 13.219 1 87.94 151 ASN B CA 1
ATOM 2463 C C . ASN B 1 151 ? 11.5 -10.805 12.773 1 87.94 151 ASN B C 1
ATOM 2465 O O . ASN B 1 151 ? 12.57 -10.477 13.281 1 87.94 151 ASN B O 1
ATOM 2469 N N . GLN B 1 152 ? 11.102 -10.227 11.703 1 85.56 152 GLN B N 1
ATOM 2470 C CA . GLN B 1 152 ? 11.648 -8.961 11.219 1 85.56 152 GLN B CA 1
ATOM 2471 C C . GLN B 1 152 ? 10.625 -7.836 11.328 1 85.56 152 GLN B C 1
ATOM 2473 O O . GLN B 1 152 ? 9.43 -8.062 11.133 1 85.56 152 GLN B O 1
ATOM 2478 N N . LYS B 1 153 ? 11.148 -6.711 11.609 1 82.75 153 LYS B N 1
ATOM 2479 C CA . LYS B 1 153 ? 10.344 -5.5 11.492 1 82.75 153 LYS B CA 1
ATOM 2480 C C . LYS B 1 153 ? 10.273 -5.023 10.047 1 82.75 153 LYS B C 1
ATOM 2482 O O . LYS B 1 153 ? 11.086 -5.426 9.211 1 82.75 153 LYS B O 1
ATOM 2487 N N . LEU B 1 154 ? 9.266 -4.266 9.758 1 83.56 154 LEU B N 1
ATOM 2488 C CA . LEU B 1 154 ? 9.039 -3.758 8.414 1 83.56 154 LEU B CA 1
ATOM 2489 C C . LEU B 1 154 ? 10.305 -3.125 7.848 1 83.56 154 LEU B C 1
ATOM 2491 O O . LEU B 1 154 ? 10.711 -3.428 6.723 1 83.56 154 LEU B O 1
ATOM 2495 N N . GLU B 1 155 ? 10.945 -2.314 8.641 1 84.38 155 GLU B N 1
ATOM 2496 C CA . GLU B 1 155 ? 12.125 -1.585 8.172 1 84.38 155 GLU B CA 1
ATOM 2497 C C . GLU B 1 155 ? 13.258 -2.541 7.812 1 84.38 155 GLU B C 1
ATOM 2499 O O . GLU B 1 155 ? 13.984 -2.312 6.844 1 84.38 155 GLU B O 1
ATOM 2504 N N . ASP B 1 156 ? 13.352 -3.598 8.641 1 90.06 156 ASP B N 1
ATOM 2505 C CA . ASP B 1 156 ? 14.383 -4.594 8.359 1 90.06 156 ASP B CA 1
ATOM 2506 C C . ASP B 1 156 ? 14.102 -5.309 7.039 1 90.06 156 ASP B C 1
ATOM 2508 O O . ASP B 1 156 ? 15.023 -5.566 6.258 1 90.06 156 ASP B O 1
ATOM 2512 N N . THR B 1 157 ? 12.844 -5.621 6.82 1 92.56 157 THR B N 1
ATOM 2513 C CA . THR B 1 157 ? 12.453 -6.262 5.57 1 92.56 157 THR B CA 1
ATOM 2514 C C . THR B 1 157 ? 12.758 -5.352 4.383 1 92.56 157 THR B C 1
ATOM 2516 O O . THR B 1 157 ? 13.305 -5.805 3.375 1 92.56 157 THR B O 1
ATOM 2519 N N . ILE B 1 158 ? 12.469 -4.059 4.508 1 92.88 158 ILE B N 1
ATOM 2520 C CA . ILE B 1 158 ? 12.703 -3.078 3.453 1 92.88 158 ILE B CA 1
ATOM 2521 C C . ILE B 1 158 ? 14.195 -3.025 3.121 1 92.88 158 ILE B C 1
ATOM 2523 O O . ILE B 1 158 ? 14.578 -3.104 1.952 1 92.88 158 ILE B O 1
ATOM 2527 N N . GLU B 1 159 ? 14.977 -2.924 4.145 1 93.31 159 GLU B N 1
ATOM 2528 C CA . GLU B 1 159 ? 16.422 -2.832 3.934 1 93.31 159 GLU B CA 1
ATOM 2529 C C . GLU B 1 159 ? 16.969 -4.113 3.312 1 93.31 159 GLU B C 1
ATOM 2531 O O . GLU B 1 159 ? 17.844 -4.062 2.441 1 93.31 159 GLU B O 1
ATOM 2536 N N . SER B 1 160 ? 16.453 -5.238 3.779 1 95.88 160 SER B N 1
ATOM 2537 C CA . SER B 1 160 ? 16.891 -6.516 3.225 1 95.88 160 SER B CA 1
ATOM 2538 C C . SER B 1 160 ? 16.578 -6.609 1.736 1 95.88 160 SER B C 1
ATOM 2540 O O . SER B 1 160 ? 17.391 -7.082 0.948 1 95.88 160 SER B O 1
ATOM 2542 N N . VAL B 1 161 ? 15.375 -6.148 1.362 1 96.38 161 VAL B N 1
ATOM 2543 C CA . VAL B 1 161 ? 14.977 -6.172 -0.041 1 96.38 161 VAL B CA 1
ATOM 2544 C C . VAL B 1 161 ? 15.875 -5.242 -0.851 1 96.38 161 VAL B C 1
ATOM 2546 O O . VAL B 1 161 ? 16.391 -5.629 -1.901 1 96.38 161 VAL B O 1
ATOM 2549 N N . LEU B 1 162 ? 16.109 -4.031 -0.366 1 95.62 162 LEU B N 1
ATOM 2550 C CA . LEU B 1 162 ? 16.922 -3.049 -1.075 1 95.62 162 LEU B CA 1
ATOM 2551 C C . LEU B 1 162 ? 18.359 -3.533 -1.219 1 95.62 162 LEU B C 1
ATOM 2553 O O . LEU B 1 162 ? 18.953 -3.395 -2.285 1 95.62 162 LEU B O 1
ATOM 2557 N N . ASP B 1 163 ? 18.875 -4.125 -0.123 1 96.06 163 ASP B N 1
ATOM 2558 C CA . ASP B 1 163 ? 20.219 -4.676 -0.162 1 96.06 163 ASP B CA 1
ATOM 2559 C C . ASP B 1 163 ? 20.328 -5.785 -1.208 1 96.06 163 ASP B C 1
ATOM 2561 O O . ASP B 1 163 ? 21.297 -5.824 -1.977 1 96.06 163 ASP B O 1
ATOM 2565 N N . ALA B 1 164 ? 19.375 -6.66 -1.204 1 95.31 164 ALA B N 1
ATOM 2566 C CA . ALA B 1 164 ? 19.375 -7.789 -2.127 1 95.31 164 ALA B CA 1
ATOM 2567 C C . ALA B 1 164 ? 19.281 -7.316 -3.574 1 95.31 164 ALA B C 1
ATOM 2569 O O . ALA B 1 164 ? 19.781 -7.977 -4.488 1 95.31 164 ALA B O 1
ATOM 2570 N N . LEU B 1 165 ? 18.625 -6.164 -3.799 1 95.12 165 LEU B N 1
ATOM 2571 C CA . LEU B 1 165 ? 18.453 -5.594 -5.133 1 95.12 165 LEU B CA 1
ATOM 2572 C C . LEU B 1 165 ? 19.672 -4.762 -5.52 1 95.12 165 LEU B C 1
ATOM 2574 O O . LEU B 1 165 ? 19.812 -4.359 -6.676 1 95.12 165 LEU B O 1
ATOM 2578 N N . GLY B 1 166 ? 20.594 -4.559 -4.621 1 92.06 166 GLY B N 1
ATOM 2579 C CA . GLY B 1 166 ? 21.75 -3.727 -4.867 1 92.06 166 GLY B CA 1
ATOM 2580 C C . GLY B 1 166 ? 21.438 -2.242 -4.852 1 92.06 166 GLY B C 1
ATOM 2581 O O . GLY B 1 166 ? 22.031 -1.475 -5.625 1 92.06 166 GLY B O 1
ATOM 2582 N N . GLU B 1 167 ? 20.5 -1.879 -4.16 1 83.31 167 GLU B N 1
ATOM 2583 C CA . GLU B 1 167 ? 20.062 -0.487 -4.066 1 83.31 167 GLU B CA 1
ATOM 2584 C C . GLU B 1 167 ? 20.453 0.117 -2.717 1 83.31 167 GLU B C 1
ATOM 2586 O O . GLU B 1 167 ? 20.609 -0.606 -1.731 1 83.31 167 GLU B O 1
#

Secondary structure (DSSP, 8-state):
----EEEEE--TTSSHHHHHHHHHHHHT-EEEEHHHHHHHHHTS-HHHHHHHHHHHHHHHHHHHHHHT---SSEEEE--GGGGG-HHHHHHHHHHEEEEEEE--HHHHHHHHHT--S--S-PPTT--HHHHHHHHHHHHHHH-SEEEE-TT--HHHHHHHHHHHHT-/----EEEEE--TTSSHHHHHHHHHHHHT-EEEEHHHHHHHHHTS-HHHHHHHHHHHHHHHHHHHHHHT---SSEEEE--GGGGG-HHHHHHHHHHEEEEEEE--HHHHHHHHHT--S--S-PPTT--HHHHHHHHHHHHHHH-SEEEE-TT--HHHHHHHHHHHHT-

Solvent-accessible surface area (backbone atoms only — not comparable to full-atom values): 18034 Å² total; per-residue (Å²): 130,64,57,48,22,40,33,41,43,43,58,65,74,66,44,54,64,46,52,35,48,53,49,12,47,77,70,62,22,43,68,42,52,43,61,41,50,47,22,62,73,69,72,40,41,66,71,56,46,32,71,72,52,33,73,71,43,37,46,53,51,52,20,54,52,53,42,61,65,82,76,68,43,26,25,35,33,52,55,55,66,47,73,76,18,63,61,17,49,53,42,46,57,59,37,17,47,30,33,22,49,37,62,50,67,67,59,37,50,56,52,42,67,55,26,85,65,80,78,63,89,68,56,93,90,54,47,70,65,57,50,48,60,54,44,50,58,41,45,60,69,65,34,76,42,78,46,69,44,64,99,50,48,71,45,54,43,48,49,50,51,33,52,76,70,72,96,132,62,59,47,22,41,35,40,44,43,58,64,76,66,45,54,64,47,51,36,49,52,50,12,46,75,69,61,22,43,68,44,52,44,62,42,50,46,22,63,74,69,72,42,41,65,71,56,46,32,71,72,50,32,72,70,44,36,48,53,51,51,21,54,53,51,42,61,66,81,77,67,43,24,26,35,33,50,55,54,65,48,72,75,18,62,60,17,48,53,43,47,56,58,37,18,47,30,33,23,48,37,62,50,69,69,57,37,49,56,53,42,68,55,26,83,66,79,77,62,90,66,57,92,89,53,48,69,65,57,52,49,59,55,45,50,58,42,44,61,70,64,36,75,40,78,47,71,44,64,98,48,47,70,44,55,43,49,49,51,51,33,53,76,69,71,96

Radius of gyration: 19.39 Å; Cα contacts (8 Å, |Δi|>4): 560; chains: 2; bounding box: 43×54×43 Å